Protein AF-0000000068498571 (afdb_homodimer)

pLDDT: mean 85.03, std 16.62, range [38.91, 98.56]

Secondary structure (DSSP, 8-state):
------------HHHHHHHHHHHHHHHHHHHT-EEEEEEEEEEEEEEHHHHHH--TT-EEEEEEETTSPEEEEETTEEEEEEEEEEETTEEEEEEEEE------/------------HHHHHHHHHHHHHHHHHHHT-EEEEEEEEEEEEEEHHHHHH--TT-EEEEEEETTSPEEEEETTEEEEEEEEEEETTEEEEEEEEE------

Sequence (208 aa):
MNSKKEDIYELNFGQLIEEKTGIIEENQNVFNAKVNVAVSIGNITETIKNILDLKEGSIIKLNKNVDEKLDIYANDRLFAYGESIITNETLSVRLSKIEDSDVNMNSKKEDIYELNFGQLIEEKTGIIEENQNVFNAKVNVAVSIGNITETIKNILDLKEGSIIKLNKNVDEKLDIYANDRLFAYGESIITNETLSVRLSKIEDSDVN

Solvent-accessible surface area (backbone atoms only — not comparable to full-atom values): 11738 Å² total; per-residue (Å²): 135,84,79,75,77,73,77,72,78,67,70,53,65,62,58,58,49,52,51,52,52,48,49,51,52,52,48,52,48,55,40,56,32,78,38,48,37,37,39,25,66,48,72,42,79,40,34,41,49,59,60,70,68,56,49,70,66,34,72,47,78,61,83,35,48,69,86,53,61,28,44,29,24,49,73,86,34,79,38,31,32,21,40,82,43,76,56,97,59,28,32,29,32,34,28,68,41,68,53,74,71,74,79,115,133,86,80,75,75,74,79,71,79,67,70,53,66,62,59,57,50,49,52,52,51,49,49,50,51,51,47,52,48,54,42,57,31,78,38,47,36,38,38,26,66,46,72,44,79,41,34,41,49,59,59,72,67,58,49,70,67,34,73,48,79,64,82,36,47,69,84,51,62,27,45,28,24,48,73,86,34,79,37,32,30,22,41,82,43,79,56,96,57,28,34,29,33,34,29,68,44,68,52,72,72,75,78,115

Structure (mmCIF, N/CA/C/O backbone):
data_AF-0000000068498571-model_v1
#
loop_
_entity.id
_entity.type
_entity.pdbx_description
1 polymer 'Flagellar motor switch protein FliN'
#
loop_
_atom_site.group_PDB
_atom_site.id
_atom_site.type_symbol
_atom_site.label_atom_id
_atom_site.label_alt_id
_atom_site.label_comp_id
_atom_site.label_asym_id
_atom_site.label_entity_id
_atom_site.label_seq_id
_atom_site.pdbx_PDB_ins_code
_atom_site.Cartn_x
_atom_site.Cartn_y
_atom_site.Cartn_z
_atom_site.occupancy
_atom_site.B_iso_or_equiv
_atom_site.auth_seq_id
_atom_site.auth_comp_id
_atom_site.auth_asym_id
_atom_site.auth_atom_id
_atom_site.pdbx_PDB_model_num
ATOM 1 N N . MET A 1 1 ? -37.875 66.312 27.047 1 38.91 1 MET A N 1
ATOM 2 C CA . MET A 1 1 ? -36.594 65.625 26.984 1 38.91 1 MET A CA 1
ATOM 3 C C . MET A 1 1 ? -36.812 64.125 26.688 1 38.91 1 MET A C 1
ATOM 5 O O . MET A 1 1 ? -37.25 63.406 27.562 1 38.91 1 MET A O 1
ATOM 9 N N . ASN A 1 2 ? -37.188 63.688 25.469 1 54.12 2 ASN A N 1
ATOM 10 C CA . ASN A 1 2 ? -37.469 62.375 24.922 1 54.12 2 ASN A CA 1
ATOM 11 C C . ASN A 1 2 ? -36.281 61.438 25.031 1 54.12 2 ASN A C 1
ATOM 13 O O . ASN A 1 2 ? -35.25 61.656 24.406 1 54.12 2 ASN A O 1
ATOM 17 N N . SER A 1 3 ? -36.031 60.75 26.141 1 55.53 3 SER A N 1
ATOM 18 C CA . SER A 1 3 ? -35.031 59.719 26.375 1 55.53 3 SER A CA 1
ATOM 19 C C . SER A 1 3 ? -35.125 58.625 25.328 1 55.53 3 SER A C 1
ATOM 21 O O . SER A 1 3 ? -36.031 57.812 25.359 1 55.53 3 SER A O 1
ATOM 23 N N . LYS A 1 4 ? -34.594 58.781 24.141 1 57.53 4 LYS A N 1
ATOM 24 C CA . LYS A 1 4 ? -34.344 57.688 23.219 1 57.53 4 LYS A CA 1
ATOM 25 C C . LYS A 1 4 ? -33.531 56.594 23.859 1 57.53 4 LYS A C 1
ATOM 27 O O . LYS A 1 4 ? -32.375 56.812 24.25 1 57.53 4 LYS A O 1
ATOM 32 N N . LYS A 1 5 ? -34.156 55.656 24.484 1 58.47 5 LYS A N 1
ATOM 33 C CA . LYS A 1 5 ? -33.531 54.375 24.875 1 58.47 5 LYS A CA 1
ATOM 34 C C . LYS A 1 5 ? -32.844 53.75 23.688 1 58.47 5 LYS A C 1
ATOM 36 O O . LYS A 1 5 ? -33.469 53.406 22.688 1 58.47 5 LYS A O 1
ATOM 41 N N . GLU A 1 6 ? -31.625 54.125 23.359 1 56.5 6 GLU A N 1
ATOM 42 C CA . GLU A 1 6 ? -30.797 53.344 22.453 1 56.5 6 GLU A CA 1
ATOM 43 C C . GLU A 1 6 ? -30.734 51.875 22.891 1 56.5 6 GLU A C 1
ATOM 45 O O . GLU A 1 6 ? -30.281 51.562 24 1 56.5 6 GLU A O 1
ATOM 50 N N . ASP A 1 7 ? -31.719 51.031 22.516 1 54.56 7 ASP A N 1
ATOM 51 C CA . ASP A 1 7 ?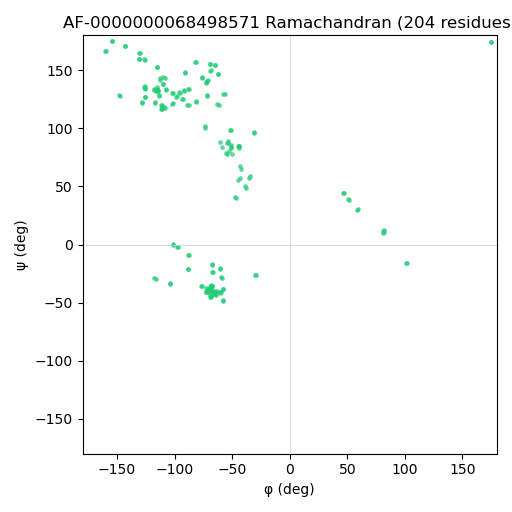 -31.609 49.594 22.609 1 54.56 7 ASP A CA 1
ATOM 52 C C . ASP A 1 7 ? -30.234 49.125 22.156 1 54.56 7 ASP A C 1
ATOM 54 O O . ASP A 1 7 ? -29.906 49.156 20.969 1 54.56 7 ASP A O 1
ATOM 58 N N . ILE A 1 8 ? -29.125 49.438 22.812 1 54.78 8 ILE A N 1
ATOM 59 C CA . ILE A 1 8 ? -27.844 48.781 22.562 1 54.78 8 ILE A CA 1
ATOM 60 C C . ILE A 1 8 ? -28.031 47.281 22.469 1 54.78 8 ILE A C 1
ATOM 62 O O . ILE A 1 8 ? -28.5 46.625 23.406 1 54.78 8 ILE A O 1
ATOM 66 N N . TYR A 1 9 ? -28.375 46.75 21.344 1 57.53 9 TYR A N 1
ATOM 67 C CA . TYR A 1 9 ? -28.234 45.344 21 1 57.53 9 TYR A CA 1
ATOM 68 C C . TYR A 1 9 ? -26.969 44.75 21.609 1 57.53 9 TYR A C 1
ATOM 70 O O . TYR A 1 9 ? -25.875 44.938 21.078 1 57.53 9 TYR A O 1
ATOM 78 N N . GLU A 1 10 ? -26.828 44.812 22.891 1 54.53 10 GLU A N 1
ATOM 79 C CA . GLU A 1 10 ? -25.766 44.062 23.578 1 54.53 10 GLU A CA 1
ATOM 80 C C . GLU A 1 10 ? -25.656 42.625 23.016 1 54.53 10 GLU A C 1
ATOM 82 O O . GLU A 1 10 ? -26.516 41.781 23.281 1 54.53 10 GLU A O 1
ATOM 87 N N . LEU A 1 11 ? -25.438 42.531 21.719 1 57.34 11 LEU A N 1
ATOM 88 C CA . LEU A 1 11 ? -24.891 41.219 21.406 1 57.34 11 LEU A CA 1
ATOM 89 C C . LEU A 1 11 ? -24.047 40.656 22.562 1 57.34 11 LEU A C 1
ATOM 91 O O . LEU A 1 11 ? -23.141 41.344 23.047 1 57.34 11 LEU A O 1
ATOM 95 N N . ASN A 1 12 ? -24.766 39.812 23.375 1 68.19 12 ASN A N 1
ATOM 96 C CA . ASN A 1 12 ? -24.141 39.312 24.578 1 68.19 12 ASN A CA 1
ATOM 97 C C . ASN A 1 12 ? -22.766 38.688 24.281 1 68.19 12 ASN A C 1
ATOM 99 O O . ASN A 1 12 ? -22.641 37.812 23.438 1 68.19 12 ASN A O 1
ATOM 103 N N . PHE A 1 13 ? -21.719 39.5 24.516 1 67.25 13 PHE A N 1
ATOM 104 C CA . PHE A 1 13 ? -20.312 39.094 24.453 1 67.25 13 PHE A CA 1
ATOM 105 C C . PHE A 1 13 ? -20.172 37.625 24.828 1 67.25 13 PHE A C 1
ATOM 107 O O . PHE A 1 13 ? -19.328 36.938 24.25 1 67.25 13 PHE A O 1
ATOM 114 N N . GLY A 1 14 ? -21.031 37.125 25.562 1 67.62 14 GLY A N 1
ATOM 115 C CA . GLY A 1 14 ? -21 35.719 25.984 1 67.62 14 GLY A CA 1
ATOM 116 C C . GLY A 1 14 ? -21.344 34.75 24.859 1 67.62 14 GLY A C 1
ATOM 117 O O . GLY A 1 14 ? -20.703 33.719 24.719 1 67.62 14 GLY A O 1
ATOM 118 N N . GLN A 1 15 ? -22.328 35.188 24.078 1 70.69 15 GLN A N 1
ATOM 119 C CA . GLN A 1 15 ? -22.75 34.344 22.969 1 70.69 15 GLN A CA 1
ATOM 120 C C . GLN A 1 15 ? -21.688 34.281 21.875 1 70.69 15 GLN A C 1
ATOM 122 O O . GLN A 1 15 ? -21.453 33.25 21.281 1 70.69 15 GLN A O 1
ATOM 127 N N . LEU A 1 16 ? -21.047 35.531 21.688 1 69.69 16 LEU A N 1
ATOM 128 C CA . LEU A 1 16 ? -19.984 35.625 20.672 1 69.69 16 LEU A CA 1
ATOM 129 C C . LEU A 1 16 ? -18.766 34.812 21.109 1 69.69 16 LEU A C 1
ATOM 131 O O . LEU A 1 16 ? -18.141 34.125 20.281 1 69.69 16 LEU A O 1
ATOM 135 N N . ILE A 1 17 ? -18.516 34.781 22.391 1 71.44 17 ILE A N 1
ATOM 136 C CA . ILE A 1 17 ? -17.391 34 22.922 1 71.44 17 ILE A CA 1
ATOM 137 C C . ILE A 1 17 ? -17.703 32.531 22.844 1 71.44 17 ILE A C 1
ATOM 139 O O . ILE A 1 17 ? -16.844 31.719 22.453 1 71.44 17 ILE A O 1
ATOM 143 N N . GLU A 1 18 ? -18.953 32.156 23.094 1 71.25 18 GLU A N 1
ATOM 144 C CA . GLU A 1 18 ? -19.344 30.766 23.047 1 71.25 18 GLU A CA 1
ATOM 145 C C . GLU A 1 18 ? -19.328 30.234 21.609 1 71.25 18 GLU A C 1
ATOM 147 O O . GLU A 1 18 ? -18.859 29.125 21.359 1 71.25 18 GLU A O 1
ATOM 152 N N . GLU A 1 19 ? -19.719 31.062 20.672 1 68.38 19 GLU A N 1
ATOM 153 C CA . GLU A 1 19 ? -19.703 30.656 19.266 1 68.38 19 GLU A CA 1
ATOM 154 C C . GLU A 1 19 ? -18.281 30.531 18.75 1 68.38 19 GLU A C 1
ATOM 156 O O . GLU A 1 19 ? -17.969 29.578 18.031 1 68.38 19 GLU A O 1
ATOM 161 N N . LYS A 1 20 ? -17.406 31.453 19.125 1 71.81 20 LYS A N 1
ATOM 162 C CA . LYS A 1 20 ? -16.016 31.406 18.688 1 71.81 20 LYS A CA 1
ATOM 163 C C . LYS A 1 20 ? -15.281 30.234 19.312 1 71.81 20 LYS A C 1
ATOM 165 O O . LYS A 1 20 ? -14.484 29.562 18.656 1 71.81 20 LYS A O 1
ATOM 170 N N . THR A 1 21 ? -15.586 29.953 20.625 1 68.25 21 THR A N 1
ATOM 171 C CA . THR A 1 21 ? -14.969 28.828 21.297 1 68.25 21 THR A CA 1
ATOM 172 C C . THR A 1 21 ? -15.445 27.5 20.703 1 68.25 21 THR A C 1
ATOM 174 O O . THR A 1 21 ? -14.68 26.547 20.609 1 68.25 21 THR A O 1
ATOM 177 N N . GLY A 1 22 ? -16.641 27.422 20.312 1 69.44 22 GLY A N 1
ATOM 178 C CA . GLY A 1 22 ? -17.203 26.25 19.656 1 69.44 22 GLY A CA 1
ATOM 179 C C . GLY A 1 22 ? -16.578 25.953 18.312 1 69.44 22 GLY A C 1
ATOM 180 O O . GLY A 1 22 ? -16.312 24.797 17.984 1 69.44 22 GLY A O 1
ATOM 181 N N . ILE A 1 23 ? -16.406 27.016 17.609 1 68.94 23 ILE A N 1
ATOM 182 C CA . ILE A 1 23 ? -15.805 26.891 16.297 1 68.94 23 ILE A CA 1
ATOM 183 C C . ILE A 1 23 ? -14.344 26.453 16.422 1 68.94 23 ILE A C 1
ATOM 185 O O . ILE A 1 23 ? -13.883 25.562 15.711 1 68.94 23 ILE A O 1
ATOM 189 N N . ILE A 1 24 ? -13.641 27.047 17.359 1 69.25 24 ILE A N 1
ATOM 190 C CA . ILE A 1 24 ? -12.242 26.703 17.578 1 69.25 24 ILE A CA 1
ATOM 191 C C . ILE A 1 24 ? -12.133 25.25 18.016 1 69.25 24 ILE A C 1
ATOM 193 O O . ILE A 1 24 ? -11.266 24.516 17.531 1 69.25 24 ILE A O 1
ATOM 197 N N . GLU A 1 25 ? -13.055 24.797 18.875 1 72.19 25 GLU A N 1
ATOM 198 C CA . GLU A 1 25 ? -13.062 23.422 19.344 1 72.19 25 GLU A CA 1
ATOM 199 C C . GLU A 1 25 ? -13.344 22.438 18.203 1 72.19 25 GLU A C 1
ATOM 201 O O . GLU A 1 25 ? -12.727 21.375 18.125 1 72.19 25 GLU A O 1
ATOM 206 N N . GLU A 1 26 ? -14.273 22.859 17.406 1 71.12 26 GLU A N 1
ATOM 207 C CA . GLU A 1 26 ? -14.609 22.016 16.25 1 71.12 26 GLU A CA 1
ATOM 208 C C . GLU A 1 26 ? -13.43 21.906 15.289 1 71.12 26 GLU A C 1
ATOM 210 O O . GLU A 1 26 ? -13.117 20.828 14.805 1 71.12 26 GLU A O 1
ATOM 215 N N . ASN A 1 27 ? -12.836 23.062 15.102 1 72.44 27 ASN A N 1
ATOM 216 C CA . ASN A 1 27 ? -11.688 23.094 14.195 1 72.44 27 ASN A CA 1
ATOM 217 C C . ASN A 1 27 ? -10.516 22.281 14.75 1 72.44 27 ASN A C 1
ATOM 219 O O . ASN A 1 27 ? -9.844 21.578 14.008 1 72.44 27 ASN A O 1
ATOM 223 N N . GLN A 1 28 ? -10.32 22.438 16.047 1 77.62 28 GLN A N 1
ATOM 224 C CA . GLN A 1 28 ? -9.25 21.688 16.688 1 77.62 28 GLN A CA 1
ATOM 225 C C . GLN A 1 28 ? -9.469 20.188 16.516 1 77.62 28 GLN A C 1
ATOM 227 O O . GLN A 1 28 ? -8.508 19.438 16.312 1 77.62 28 GLN A O 1
ATOM 232 N N . ASN A 1 29 ? -10.727 19.875 16.391 1 84.94 29 ASN A N 1
ATOM 233 C CA . ASN A 1 29 ? -11.047 18.453 16.25 1 84.94 29 ASN A CA 1
ATOM 234 C C . ASN A 1 29 ? -10.742 17.953 14.836 1 84.94 29 ASN A C 1
ATOM 236 O O . ASN A 1 29 ? -10.195 16.875 14.664 1 84.94 29 ASN A O 1
ATOM 240 N N . VAL A 1 30 ? -10.992 18.844 13.891 1 87.38 30 VAL A N 1
ATOM 241 C CA . VAL A 1 30 ? -10.781 18.438 12.508 1 87.38 30 VAL A CA 1
ATOM 242 C C . VAL A 1 30 ? -9.281 18.344 12.227 1 87.38 30 VAL A C 1
ATOM 244 O O . VAL A 1 30 ? -8.828 17.406 11.562 1 87.38 30 VAL A O 1
ATOM 247 N N . PHE A 1 31 ? -8.586 19.359 12.805 1 88.12 31 PHE A N 1
ATOM 248 C CA . PHE A 1 31 ? -7.148 19.391 12.586 1 88.12 31 PHE A CA 1
ATOM 249 C C . PHE A 1 31 ? -6.461 18.219 13.281 1 88.12 31 PHE A C 1
ATOM 251 O O . PHE A 1 31 ? -5.367 17.812 12.883 1 88.12 31 PHE A O 1
ATOM 258 N N . ASN A 1 32 ? -7.211 17.656 14.195 1 92.94 32 ASN A N 1
ATOM 259 C CA . ASN A 1 32 ? -6.613 16.578 14.969 1 92.94 32 ASN A CA 1
ATOM 260 C C . ASN A 1 32 ? -7.07 15.211 14.477 1 92.94 32 ASN A C 1
ATOM 262 O O . ASN A 1 32 ? -6.574 14.18 14.938 1 92.94 32 ASN A O 1
ATOM 266 N N . ALA A 1 33 ? -7.891 15.367 13.477 1 95.06 33 ALA A N 1
ATOM 267 C CA . ALA A 1 33 ? -8.367 14.094 12.938 1 95.06 33 ALA A CA 1
ATOM 268 C C . ALA A 1 33 ? -7.207 13.266 12.391 1 95.06 33 ALA A C 1
ATOM 270 O O . ALA A 1 33 ? -6.258 13.812 11.828 1 95.06 33 ALA A O 1
ATOM 271 N N . LYS A 1 34 ? -7.375 11.922 12.547 1 97.06 34 LYS A N 1
ATOM 272 C CA . LYS A 1 34 ? -6.32 11.008 12.125 1 97.06 34 LYS A CA 1
ATOM 273 C C . LYS A 1 34 ? -6.535 10.547 10.688 1 97.06 34 LYS A C 1
ATOM 275 O O . LYS A 1 34 ? -7.664 10.258 10.281 1 97.06 34 LYS A O 1
ATOM 280 N N . VAL A 1 35 ? -5.531 10.586 9.93 1 96.69 35 VAL A N 1
ATOM 281 C CA . VAL A 1 35 ? -5.523 10.141 8.547 1 96.69 35 VAL A CA 1
ATOM 282 C C . VAL A 1 35 ? -4.574 8.961 8.383 1 96.69 35 VAL A C 1
ATOM 284 O O . VAL A 1 35 ? -3.453 8.977 8.898 1 96.69 35 VAL A O 1
ATOM 287 N N . ASN A 1 36 ? -5 7.898 7.734 1 97.38 36 ASN A N 1
ATOM 288 C CA . ASN A 1 36 ? -4.117 6.785 7.391 1 97.38 36 ASN A CA 1
ATOM 289 C C . ASN A 1 36 ? -3.301 7.082 6.137 1 97.38 36 ASN A C 1
ATOM 291 O O . ASN A 1 36 ? -3.857 7.453 5.102 1 97.38 36 ASN A O 1
ATOM 295 N N . VAL A 1 37 ? -2.025 7.004 6.312 1 97.5 37 VAL A N 1
ATOM 296 C CA . VAL A 1 37 ? -1.124 7.191 5.18 1 97.5 37 VAL A CA 1
ATOM 297 C C . VAL A 1 37 ? -0.44 5.867 4.84 1 97.5 37 VAL A C 1
ATOM 299 O O . VAL A 1 37 ? 0.27 5.297 5.672 1 97.5 37 VAL A O 1
ATOM 302 N N . ALA A 1 38 ? -0.689 5.355 3.658 1 97.06 38 ALA A N 1
ATOM 303 C CA . ALA A 1 38 ? -0.072 4.125 3.176 1 97.06 38 ALA A CA 1
ATOM 304 C C . ALA A 1 38 ? 0.968 4.414 2.098 1 97.06 38 ALA A C 1
ATOM 306 O O . ALA A 1 38 ? 0.718 5.203 1.183 1 97.06 38 ALA A O 1
ATOM 307 N N . VAL A 1 39 ? 2.154 3.779 2.232 1 98 39 VAL A N 1
ATOM 308 C CA . VAL A 1 39 ? 3.199 3.887 1.221 1 98 39 VAL A CA 1
ATOM 309 C C . VAL A 1 39 ? 3.334 2.562 0.473 1 98 39 VAL A C 1
ATOM 311 O O . VAL A 1 39 ? 3.695 1.543 1.065 1 98 39 VAL A O 1
ATOM 314 N N . SER A 1 40 ? 3.062 2.648 -0.867 1 97.56 40 SER A N 1
ATOM 315 C CA . SER A 1 40 ? 3.004 1.44 -1.685 1 97.56 40 SER A CA 1
ATOM 316 C C . SER A 1 40 ? 4.109 1.431 -2.736 1 97.56 40 SER A C 1
ATOM 318 O O . SER A 1 40 ? 4.398 2.461 -3.348 1 97.56 40 SER A O 1
ATOM 320 N N . ILE A 1 41 ? 4.738 0.318 -2.861 1 97.06 41 ILE A N 1
ATOM 321 C CA . ILE A 1 41 ? 5.711 0.146 -3.934 1 97.06 41 ILE A CA 1
ATOM 322 C C . ILE A 1 41 ? 4.992 0.1 -5.281 1 97.06 41 ILE A C 1
ATOM 324 O O . ILE A 1 41 ? 5.379 0.796 -6.223 1 97.06 41 ILE A O 1
ATOM 328 N N . GLY A 1 42 ? 3.906 -0.701 -5.242 1 94.94 42 GLY A N 1
ATOM 329 C CA . GLY A 1 42 ? 3.145 -0.805 -6.477 1 94.94 42 GLY A CA 1
ATOM 330 C C . GLY A 1 42 ? 2.016 -1.814 -6.398 1 94.94 42 GLY A C 1
ATOM 331 O O . GLY A 1 42 ? 1.837 -2.477 -5.371 1 94.94 42 GLY A O 1
ATOM 332 N N . ASN A 1 43 ? 1.289 -1.779 -7.496 1 93.88 43 ASN A N 1
ATOM 333 C CA . ASN A 1 43 ? 0.166 -2.689 -7.688 1 93.88 43 ASN A CA 1
ATOM 334 C C . ASN A 1 43 ? 0.286 -3.459 -9 1 93.88 43 ASN A C 1
ATOM 336 O O . ASN A 1 43 ? 0.733 -2.908 -10.008 1 93.88 43 ASN A O 1
ATOM 340 N N . ILE A 1 44 ? -0.004 -4.758 -8.859 1 96.5 44 ILE A N 1
ATOM 341 C CA . ILE A 1 44 ? -0.042 -5.57 -10.07 1 96.5 44 ILE A CA 1
ATOM 342 C C . ILE A 1 44 ? -1.327 -6.395 -10.102 1 96.5 44 ILE A C 1
ATOM 344 O O . ILE A 1 44 ? -1.99 -6.559 -9.07 1 96.5 44 ILE A O 1
ATOM 348 N N . THR A 1 45 ? -1.64 -6.812 -11.328 1 96.94 45 THR A N 1
ATOM 349 C CA . THR A 1 45 ? -2.779 -7.707 -11.508 1 96.94 45 THR A CA 1
ATOM 350 C C . THR A 1 45 ? -2.312 -9.148 -11.703 1 96.94 45 THR A C 1
ATOM 352 O O . THR A 1 45 ? -1.355 -9.398 -12.438 1 96.94 45 THR A O 1
ATOM 355 N N . GLU A 1 46 ? -2.941 -10.008 -10.93 1 96.12 46 GLU A N 1
ATOM 356 C CA . GLU A 1 46 ? -2.68 -11.445 -11.031 1 96.12 46 GLU A CA 1
ATOM 357 C C . GLU A 1 46 ? -3.973 -12.227 -11.242 1 96.12 46 GLU A C 1
ATOM 359 O O . GLU A 1 46 ? -5.059 -11.734 -10.93 1 96.12 46 GLU A O 1
ATOM 364 N N . THR A 1 47 ? -3.848 -13.391 -11.727 1 96.12 47 THR A N 1
ATOM 365 C CA . THR A 1 47 ? -5.016 -14.258 -11.82 1 96.12 47 THR A CA 1
ATOM 366 C C . THR A 1 47 ? -5.277 -14.953 -10.492 1 96.12 47 THR A C 1
ATOM 368 O O . THR A 1 47 ? -4.367 -15.102 -9.672 1 96.12 47 THR A O 1
ATOM 371 N N . ILE A 1 48 ? -6.477 -15.344 -10.328 1 94.56 48 ILE A N 1
ATOM 372 C CA . ILE A 1 48 ? -6.82 -16.109 -9.141 1 94.56 48 ILE A CA 1
ATOM 373 C C . ILE A 1 48 ? -5.973 -17.375 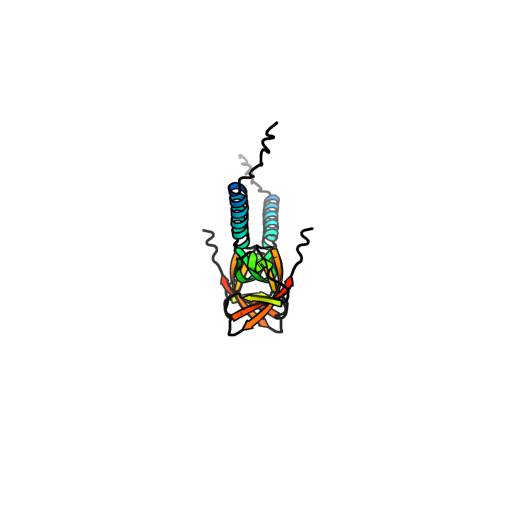-9.078 1 94.56 48 ILE A C 1
ATOM 375 O O . ILE A 1 48 ? -5.535 -17.781 -8 1 94.56 48 ILE A O 1
ATOM 379 N N . LYS A 1 49 ? -5.766 -17.938 -10.211 1 94.94 49 LYS A N 1
ATOM 380 C CA . LYS A 1 49 ? -4.949 -19.141 -10.289 1 94.94 49 LYS A CA 1
ATOM 381 C C . LYS A 1 49 ? -3.551 -18.891 -9.727 1 94.94 49 LYS A C 1
ATOM 383 O O . LYS A 1 49 ? -3.053 -19.672 -8.922 1 94.94 49 LYS A O 1
ATOM 388 N N . ASN A 1 50 ? -2.924 -17.844 -10.133 1 95.75 50 ASN A N 1
ATOM 389 C CA . ASN A 1 50 ? -1.591 -17.484 -9.656 1 95.75 50 ASN A CA 1
ATOM 390 C C . ASN A 1 50 ? -1.573 -17.281 -8.148 1 95.75 50 ASN A C 1
ATOM 392 O O . ASN A 1 50 ? -0.658 -17.75 -7.465 1 95.75 50 ASN A O 1
ATOM 396 N N . ILE A 1 51 ? -2.637 -16.625 -7.668 1 95.94 51 ILE A N 1
ATOM 397 C CA . ILE A 1 51 ? -2.719 -16.328 -6.246 1 95.94 51 ILE A CA 1
ATOM 398 C C . ILE A 1 51 ? -2.816 -17.625 -5.441 1 95.94 51 ILE A C 1
ATOM 400 O O . ILE A 1 51 ? -2.174 -17.766 -4.398 1 95.94 51 ILE A O 1
ATOM 404 N N . LEU A 1 52 ? -3.574 -18.562 -5.934 1 93.19 52 LEU A N 1
ATOM 405 C CA . LEU A 1 52 ? -3.789 -19.828 -5.246 1 93.19 52 LEU A CA 1
ATOM 406 C C . LEU A 1 52 ? -2.502 -20.641 -5.199 1 93.19 52 LEU A C 1
ATOM 408 O O . LEU A 1 52 ? -2.318 -21.469 -4.305 1 93.19 52 LEU A O 1
ATOM 412 N N . ASP A 1 53 ? -1.613 -20.375 -6.125 1 95.31 53 ASP A N 1
ATOM 413 C CA . ASP A 1 53 ? -0.378 -21.141 -6.238 1 95.31 53 ASP A CA 1
ATOM 414 C C . ASP A 1 53 ? 0.717 -20.562 -5.352 1 95.31 53 ASP A C 1
ATOM 416 O O . ASP A 1 53 ? 1.747 -21.203 -5.121 1 95.31 53 ASP A O 1
ATOM 420 N N . LEU A 1 54 ? 0.48 -19.422 -4.797 1 96.56 54 LEU A N 1
ATOM 421 C CA . LEU A 1 54 ? 1.505 -18.766 -3.982 1 96.56 54 LEU A CA 1
ATOM 422 C C . LEU A 1 54 ? 1.695 -19.5 -2.66 1 96.56 54 LEU A C 1
ATOM 424 O O . LEU A 1 54 ? 0.724 -19.969 -2.055 1 96.56 54 LEU A O 1
ATOM 428 N N . LYS A 1 55 ? 2.92 -19.594 -2.244 1 96.56 55 LYS A N 1
ATOM 429 C CA . LYS A 1 55 ? 3.348 -20.156 -0.965 1 96.56 55 LYS A CA 1
ATOM 430 C C . LYS A 1 55 ? 4.523 -19.375 -0.389 1 96.56 55 LYS A C 1
ATOM 432 O O . LYS A 1 55 ? 5.066 -18.484 -1.047 1 96.56 55 LYS A O 1
ATOM 437 N N . GLU A 1 56 ? 4.809 -19.719 0.799 1 97.94 56 GLU A N 1
ATOM 438 C CA . GLU A 1 56 ? 6.02 -19.109 1.351 1 97.94 56 GLU A CA 1
ATOM 439 C C . GLU A 1 56 ? 7.234 -19.438 0.482 1 97.94 56 GLU A C 1
ATOM 441 O O . GLU A 1 56 ? 7.398 -20.562 0.019 1 97.94 56 GLU A O 1
ATOM 446 N N . GLY A 1 57 ? 7.949 -18.422 0.141 1 98.12 57 GLY A N 1
ATOM 447 C CA . GLY A 1 57 ? 9.086 -18.578 -0.751 1 98.12 57 GLY A CA 1
ATOM 448 C C . GLY A 1 57 ? 8.789 -18.156 -2.178 1 98.12 57 GLY A C 1
ATOM 449 O O . GLY A 1 57 ? 9.703 -17.922 -2.969 1 98.12 57 GLY A O 1
ATOM 450 N N . SER A 1 58 ? 7.5 -18.031 -2.461 1 98 58 SER A N 1
ATOM 451 C CA . SER A 1 58 ? 7.121 -17.594 -3.803 1 98 58 SER A CA 1
ATOM 452 C C . SER A 1 58 ? 7.59 -16.172 -4.078 1 98 58 SER A C 1
ATOM 454 O O . SER A 1 58 ? 7.77 -15.383 -3.15 1 98 58 SER A O 1
ATOM 456 N N . ILE A 1 59 ? 7.754 -15.93 -5.363 1 97.75 59 ILE A N 1
ATOM 457 C CA . ILE A 1 59 ? 8.195 -14.602 -5.773 1 97.75 59 ILE A CA 1
ATOM 458 C C . ILE A 1 59 ? 7.086 -13.906 -6.559 1 97.75 59 ILE A C 1
ATOM 460 O O . ILE A 1 59 ? 6.48 -14.508 -7.449 1 97.75 59 ILE A O 1
ATOM 464 N N . ILE A 1 60 ? 6.754 -12.758 -6.184 1 97.31 60 ILE A N 1
ATOM 465 C CA . ILE A 1 60 ? 5.867 -11.875 -6.934 1 97.31 60 ILE A CA 1
ATOM 466 C C . ILE A 1 60 ? 6.691 -10.82 -7.668 1 97.31 60 ILE A C 1
ATOM 468 O O . ILE A 1 60 ? 7.426 -10.055 -7.047 1 97.31 60 ILE A O 1
ATOM 472 N N . LYS A 1 61 ? 6.578 -10.766 -8.953 1 96.06 61 LYS A N 1
ATOM 473 C CA . LYS A 1 61 ? 7.285 -9.773 -9.758 1 96.06 61 LYS A CA 1
ATOM 474 C C . LYS A 1 61 ? 6.465 -8.492 -9.906 1 96.06 61 LYS A C 1
ATOM 476 O O . LYS A 1 61 ? 5.352 -8.523 -10.43 1 96.06 61 LYS A O 1
ATOM 481 N N . LEU A 1 62 ? 6.988 -7.395 -9.461 1 96.19 62 LEU A N 1
ATOM 482 C CA . LEU A 1 62 ? 6.262 -6.129 -9.555 1 96.19 62 LEU A CA 1
ATOM 483 C C . LEU A 1 62 ? 6.543 -5.441 -10.883 1 96.19 62 LEU A C 1
ATOM 485 O O . LEU A 1 62 ? 5.777 -4.578 -11.312 1 96.19 62 LEU A O 1
ATOM 489 N N . ASN A 1 63 ? 7.613 -5.809 -11.477 1 88.44 63 ASN A N 1
ATOM 490 C CA . ASN A 1 63 ? 8.047 -5.215 -12.734 1 88.44 63 ASN A CA 1
ATOM 491 C C . ASN A 1 63 ? 8.266 -3.709 -12.602 1 88.44 63 ASN A C 1
ATOM 493 O O . ASN A 1 63 ? 7.949 -2.947 -13.516 1 88.44 63 ASN A O 1
ATOM 497 N N . LYS A 1 64 ? 8.625 -3.359 -11.492 1 93.94 64 LYS A N 1
ATOM 498 C CA . LYS A 1 64 ? 8.984 -1.975 -11.195 1 93.94 64 LYS A CA 1
ATOM 499 C C . LYS A 1 64 ? 10.484 -1.834 -10.953 1 93.94 64 LYS A C 1
ATOM 501 O O . LYS A 1 64 ? 11.109 -2.719 -10.367 1 93.94 64 LYS A O 1
ATOM 506 N N . ASN A 1 65 ? 10.992 -0.67 -11.43 1 95.75 65 ASN A N 1
ATOM 507 C CA . ASN A 1 65 ? 12.383 -0.368 -11.117 1 95.75 65 ASN A CA 1
ATOM 508 C C . ASN A 1 65 ? 12.547 0.11 -9.68 1 95.75 65 ASN A C 1
ATOM 510 O O . ASN A 1 65 ? 11.672 0.803 -9.148 1 95.75 65 ASN A O 1
ATOM 514 N N . VAL A 1 66 ? 13.609 -0.256 -9.055 1 92.69 66 VAL A N 1
ATOM 515 C CA . VAL A 1 66 ? 13.867 0.048 -7.652 1 92.69 66 VAL A CA 1
ATOM 516 C C . VAL A 1 66 ? 13.906 1.562 -7.449 1 92.69 66 VAL A C 1
ATOM 518 O O . VAL A 1 66 ? 13.648 2.055 -6.348 1 92.69 66 VAL A O 1
ATOM 521 N N . ASP A 1 67 ? 14.148 2.338 -8.547 1 94.19 67 ASP A N 1
ATOM 522 C CA . ASP A 1 67 ? 14.289 3.787 -8.438 1 94.19 67 ASP A CA 1
ATOM 523 C C . ASP A 1 67 ? 12.969 4.488 -8.766 1 94.19 67 ASP A C 1
ATOM 525 O O . ASP A 1 67 ? 12.875 5.715 -8.68 1 94.19 67 ASP A O 1
ATOM 529 N N . GLU A 1 68 ? 12.023 3.652 -9.117 1 96.69 68 GLU A N 1
ATOM 530 C CA . GLU A 1 68 ? 10.727 4.242 -9.461 1 96.69 68 GLU A CA 1
ATOM 531 C C . GLU A 1 68 ? 10.047 4.824 -8.227 1 96.69 68 GLU A C 1
ATOM 533 O O . GLU A 1 68 ? 10.281 4.371 -7.105 1 96.69 68 GLU A O 1
ATOM 538 N N . LYS A 1 69 ? 9.188 5.781 -8.438 1 97.62 69 LYS A N 1
ATOM 539 C CA . LYS A 1 69 ? 8.484 6.484 -7.367 1 97.62 69 LYS A CA 1
ATOM 540 C C . LYS A 1 69 ? 7.48 5.566 -6.672 1 97.62 69 LYS A C 1
ATOM 542 O O . LYS A 1 69 ? 6.898 4.684 -7.305 1 97.62 69 LYS A O 1
ATOM 547 N N . LEU A 1 70 ? 7.277 5.82 -5.465 1 98.06 70 LEU A N 1
ATOM 548 C CA . LEU A 1 70 ? 6.289 5.129 -4.641 1 98.06 70 LEU A CA 1
ATOM 549 C C . LEU A 1 70 ? 4.945 5.852 -4.684 1 98.06 70 LEU A C 1
ATOM 551 O O . LEU A 1 70 ? 4.898 7.07 -4.855 1 98.06 70 LEU A O 1
ATOM 555 N N . ASP A 1 71 ? 3.885 5.074 -4.586 1 97.81 71 ASP A N 1
ATOM 556 C CA . ASP A 1 71 ? 2.559 5.664 -4.438 1 97.81 71 ASP A CA 1
ATOM 557 C C . ASP A 1 71 ? 2.23 5.918 -2.971 1 97.81 71 ASP A C 1
ATOM 559 O O . ASP A 1 71 ? 2.457 5.055 -2.119 1 97.81 71 ASP A O 1
ATOM 563 N N . ILE A 1 72 ? 1.734 7.051 -2.699 1 98 72 ILE A N 1
ATOM 564 C CA . ILE A 1 72 ? 1.336 7.41 -1.342 1 98 72 ILE A CA 1
ATOM 565 C C . ILE A 1 72 ? -0.167 7.672 -1.297 1 98 72 ILE A C 1
ATOM 567 O O . ILE A 1 72 ? -0.679 8.516 -2.035 1 98 72 ILE A O 1
ATOM 571 N N . TYR A 1 73 ? -0.816 6.945 -0.476 1 96.5 73 TYR A N 1
ATOM 572 C CA . TYR A 1 73 ? -2.264 7.059 -0.336 1 96.5 73 TYR A CA 1
ATOM 573 C C . TYR A 1 73 ? -2.635 7.676 1.007 1 96.5 73 TYR A C 1
ATOM 575 O O . TYR A 1 73 ? -2.016 7.375 2.029 1 96.5 73 TYR A O 1
ATOM 583 N N . ALA A 1 74 ? -3.559 8.539 0.999 1 96.25 74 ALA A N 1
ATOM 584 C CA . ALA A 1 74 ? -4.242 9.023 2.195 1 96.25 74 ALA A CA 1
ATOM 585 C C . ALA A 1 74 ? -5.691 8.539 2.232 1 96.25 74 ALA A C 1
ATOM 587 O O . ALA A 1 74 ? -6.488 8.883 1.354 1 96.25 74 ALA A O 1
ATOM 588 N N 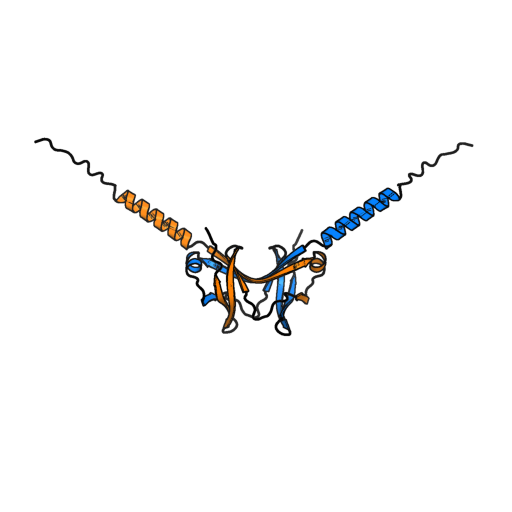. ASN A 1 75 ? -5.973 7.824 3.178 1 94.81 75 ASN A N 1
ATOM 589 C CA . ASN A 1 75 ? -7.293 7.207 3.281 1 94.81 75 ASN A CA 1
ATOM 590 C C . ASN A 1 75 ? -7.719 6.574 1.962 1 94.81 75 ASN A C 1
ATOM 592 O O . ASN A 1 75 ? -8.812 6.844 1.463 1 94.81 75 ASN A O 1
ATOM 596 N N . ASP A 1 76 ? -6.852 5.875 1.315 1 92.5 76 ASP A N 1
ATOM 597 C CA . ASP A 1 76 ? -7.105 5 0.174 1 92.5 76 ASP A CA 1
ATOM 598 C C . ASP A 1 76 ? -7.18 5.801 -1.124 1 92.5 76 ASP A C 1
ATOM 600 O O . ASP A 1 76 ? -7.488 5.25 -2.184 1 92.5 76 ASP A O 1
ATOM 604 N N . ARG A 1 77 ? -6.801 7.027 -0.995 1 93.56 77 ARG A N 1
ATOM 605 C CA . ARG A 1 77 ? -6.738 7.879 -2.18 1 93.56 77 ARG A CA 1
ATOM 606 C C . ARG A 1 77 ? -5.301 8.289 -2.482 1 93.56 77 ARG A C 1
ATOM 608 O O . ARG A 1 77 ? -4.566 8.703 -1.585 1 93.56 77 ARG A O 1
ATOM 615 N N . LEU A 1 78 ? -5.004 8.109 -3.748 1 96.19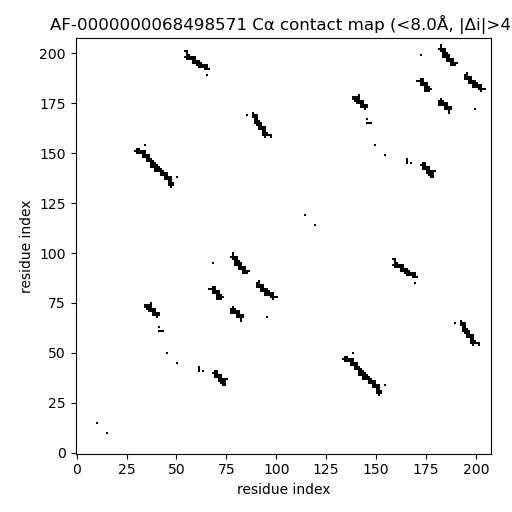 78 LEU A N 1
ATOM 616 C CA . LEU A 1 78 ? -3.67 8.531 -4.164 1 96.19 78 LEU A CA 1
ATOM 617 C C . LEU A 1 78 ? -3.484 10.031 -3.955 1 96.19 78 LEU A C 1
ATOM 619 O O . LEU A 1 78 ? -4.215 10.836 -4.535 1 96.19 78 LEU A O 1
ATOM 623 N N . PHE A 1 79 ? -2.521 10.281 -3.156 1 93.75 79 PHE A N 1
ATOM 624 C CA . PHE A 1 79 ? -2.363 11.68 -2.787 1 93.75 79 PHE A CA 1
ATOM 625 C C . PHE A 1 79 ? -1.029 12.227 -3.287 1 93.75 79 PHE A C 1
ATOM 627 O O . PHE A 1 79 ? -0.896 13.422 -3.533 1 93.75 79 PHE A O 1
ATOM 634 N N . ALA A 1 80 ? -0.023 11.32 -3.377 1 97.88 80 ALA A N 1
ATOM 635 C CA . ALA A 1 80 ? 1.305 11.797 -3.756 1 97.88 80 ALA A CA 1
ATOM 636 C C . ALA A 1 80 ? 2.17 10.648 -4.273 1 97.88 80 ALA A C 1
ATOM 638 O O . ALA A 1 80 ? 1.781 9.477 -4.188 1 97.88 80 ALA A O 1
ATOM 639 N N . TYR A 1 81 ? 3.238 11.055 -4.867 1 98.19 81 TYR A N 1
ATOM 640 C CA . TYR A 1 81 ? 4.355 10.164 -5.188 1 98.19 81 TYR A CA 1
ATOM 641 C C . TYR A 1 81 ? 5.602 10.562 -4.406 1 98.19 81 TYR A C 1
ATOM 643 O O . TYR A 1 81 ? 5.738 11.711 -3.982 1 98.19 81 TYR A O 1
ATOM 651 N N . GLY A 1 82 ? 6.453 9.57 -4.16 1 98.38 82 GLY A N 1
ATOM 652 C CA . GLY A 1 82 ? 7.66 9.891 -3.412 1 98.38 82 GLY A CA 1
ATOM 653 C C . GLY A 1 82 ? 8.805 8.938 -3.703 1 98.38 82 GLY A C 1
ATOM 654 O O . GLY A 1 82 ? 8.648 7.977 -4.457 1 98.38 82 GLY A O 1
ATOM 655 N N . GLU A 1 83 ? 9.953 9.266 -3.107 1 97.69 83 GLU A N 1
ATOM 656 C CA . GLU A 1 83 ? 11.18 8.477 -3.182 1 97.69 83 GLU A CA 1
ATOM 657 C C . GLU A 1 83 ? 11.594 7.98 -1.801 1 97.69 83 GLU A C 1
ATOM 659 O O . GLU A 1 83 ? 11.531 8.727 -0.821 1 97.69 83 GLU A O 1
ATOM 664 N N . SER A 1 84 ? 11.914 6.715 -1.792 1 95.75 84 SER A N 1
ATOM 665 C CA . SER A 1 84 ? 12.359 6.176 -0.51 1 95.75 84 SER A CA 1
ATOM 666 C C . SER A 1 84 ? 13.758 6.68 -0.157 1 95.75 84 SER A C 1
ATOM 668 O O . SER A 1 84 ? 14.617 6.785 -1.029 1 95.75 84 SER A O 1
ATOM 670 N N . ILE A 1 85 ? 13.93 7.004 1.106 1 95.5 85 ILE A N 1
ATOM 671 C CA . ILE A 1 85 ? 15.227 7.363 1.68 1 95.5 85 ILE A CA 1
ATOM 672 C C . ILE A 1 85 ? 15.516 6.48 2.891 1 95.5 85 ILE A C 1
ATOM 674 O O . ILE A 1 85 ? 14.625 6.203 3.695 1 95.5 85 ILE A O 1
ATOM 678 N N . ILE A 1 86 ? 16.719 6.004 2.91 1 94.38 86 ILE A N 1
ATOM 679 C CA . ILE A 1 86 ? 17.125 5.172 4.039 1 94.38 86 ILE A CA 1
ATOM 680 C C . ILE A 1 86 ? 18.156 5.918 4.879 1 94.38 86 ILE A C 1
ATOM 682 O O . ILE A 1 86 ? 19.219 6.309 4.371 1 94.38 86 ILE A O 1
ATOM 686 N N . THR A 1 87 ? 17.828 6.137 6.098 1 93.94 87 THR A N 1
ATOM 687 C CA . THR A 1 87 ? 18.766 6.738 7.055 1 93.94 87 THR A CA 1
ATOM 688 C C . THR A 1 87 ? 18.859 5.883 8.312 1 93.94 87 THR A C 1
ATOM 690 O O . THR A 1 87 ? 17.859 5.668 9.008 1 93.94 87 THR A O 1
ATOM 693 N N . ASN A 1 88 ? 20.094 5.398 8.711 1 94.38 88 ASN A N 1
ATOM 694 C CA . ASN A 1 88 ? 20.328 4.598 9.906 1 94.38 88 ASN A CA 1
ATOM 695 C C . ASN A 1 88 ? 19.375 3.408 9.984 1 94.38 88 ASN A C 1
ATOM 697 O O . ASN A 1 88 ? 18.719 3.195 11.008 1 94.38 88 ASN A O 1
ATOM 701 N N . GLU A 1 89 ? 19.062 2.764 8.961 1 94.38 89 GLU A N 1
ATOM 702 C CA . GLU A 1 89 ? 18.297 1.529 8.82 1 94.38 89 GLU A CA 1
ATOM 703 C C . GLU A 1 89 ? 16.797 1.8 8.891 1 94.38 89 GLU A C 1
ATOM 705 O O . GLU A 1 89 ? 15.992 0.867 8.977 1 94.38 89 GLU A O 1
ATOM 710 N N . THR A 1 90 ? 16.5 3.076 8.812 1 95.12 90 THR A N 1
ATOM 711 C CA . THR A 1 90 ? 15.086 3.439 8.867 1 95.12 90 THR A CA 1
ATOM 712 C C . THR A 1 90 ? 14.625 4.008 7.531 1 95.12 90 THR A C 1
ATOM 714 O O . THR A 1 90 ? 15.375 4.723 6.859 1 95.12 90 THR A O 1
ATOM 717 N N . LEU A 1 91 ? 13.359 3.674 7.164 1 95.12 91 LEU A N 1
ATOM 718 C CA . LEU A 1 91 ? 12.797 4.113 5.887 1 95.12 91 LEU A CA 1
ATOM 719 C C . LEU A 1 91 ? 11.969 5.379 6.062 1 95.12 91 LEU A C 1
ATOM 721 O O . LEU A 1 91 ? 11.156 5.473 6.988 1 95.12 91 LEU A O 1
ATOM 725 N N . SER A 1 92 ? 12.242 6.352 5.199 1 97.06 92 SER A N 1
ATOM 726 C CA . SER A 1 92 ? 11.406 7.531 5 1 97.06 92 SER A CA 1
ATOM 727 C C . SER A 1 92 ? 11.125 7.766 3.521 1 97.06 92 SER A C 1
ATOM 729 O O . SER A 1 92 ? 11.75 7.148 2.658 1 97.06 92 SER A O 1
ATOM 731 N N . VAL A 1 93 ? 10.141 8.602 3.295 1 97.94 93 VAL A N 1
ATOM 732 C CA . VAL A 1 93 ? 9.781 8.906 1.915 1 97.94 93 VAL A CA 1
ATOM 733 C C . VAL A 1 93 ? 9.805 10.422 1.698 1 97.94 93 VAL A C 1
ATOM 735 O O . VAL A 1 93 ? 9.242 11.18 2.49 1 97.94 93 VAL A O 1
ATOM 738 N N . ARG A 1 94 ? 10.547 10.82 0.681 1 98.5 94 ARG A N 1
ATOM 739 C CA . ARG A 1 94 ? 10.5 12.219 0.249 1 98.5 94 ARG A CA 1
ATOM 740 C C . ARG A 1 94 ? 9.477 12.414 -0.862 1 98.5 94 ARG A C 1
ATOM 742 O O . ARG A 1 94 ? 9.516 11.711 -1.878 1 98.5 94 ARG A O 1
ATOM 749 N N . LEU A 1 95 ? 8.57 13.32 -0.65 1 98.56 95 LEU A N 1
ATOM 750 C CA . LEU A 1 95 ? 7.508 13.547 -1.627 1 98.56 95 LEU A CA 1
ATOM 751 C C . LEU A 1 95 ? 8.062 14.227 -2.875 1 98.56 95 LEU A C 1
ATOM 753 O O . LEU A 1 95 ? 8.789 15.219 -2.777 1 98.56 95 LEU A O 1
ATOM 757 N N . SER A 1 96 ? 7.754 13.625 -3.975 1 98.44 96 SER A N 1
ATOM 758 C CA . SER A 1 96 ? 8.242 14.172 -5.234 1 98.44 96 SER A CA 1
ATOM 759 C C . SER A 1 96 ? 7.133 14.906 -5.98 1 98.44 96 SER A C 1
ATOM 761 O O . SER A 1 96 ? 7.402 15.836 -6.746 1 98.44 96 SER A O 1
ATOM 763 N N . LYS A 1 97 ? 5.828 14.43 -5.883 1 97.62 97 LYS A N 1
ATOM 764 C CA . LYS A 1 97 ? 4.68 15.031 -6.551 1 97.62 97 LYS A CA 1
ATOM 765 C C . LYS A 1 97 ? 3.408 14.867 -5.723 1 97.62 97 LYS A C 1
ATOM 767 O O . LYS A 1 97 ? 3.115 13.766 -5.242 1 97.62 97 LYS A O 1
ATOM 772 N N . ILE A 1 98 ? 2.746 15.852 -5.484 1 96.81 98 ILE A N 1
ATOM 773 C CA . ILE A 1 98 ? 1.452 15.789 -4.812 1 96.81 98 ILE A CA 1
ATOM 774 C C . ILE A 1 98 ? 0.33 15.844 -5.848 1 96.81 98 ILE A C 1
ATOM 776 O O . ILE A 1 98 ? 0.356 16.672 -6.758 1 96.81 98 ILE A O 1
ATOM 780 N N . GLU A 1 99 ? -0.571 14.828 -5.723 1 92.19 99 GLU A N 1
ATOM 781 C CA . GLU A 1 99 ? -1.676 14.727 -6.672 1 92.19 99 GLU A CA 1
ATOM 782 C C . GLU A 1 99 ? -2.734 15.797 -6.402 1 92.19 99 GLU A C 1
ATOM 784 O O . GLU A 1 99 ? -3.102 16.031 -5.25 1 92.19 99 GLU A O 1
ATOM 789 N N . ASP A 1 100 ? -2.822 16.891 -7.125 1 73.5 100 ASP A N 1
ATOM 790 C CA . ASP A 1 100 ? -3.785 17.984 -7.012 1 73.5 100 ASP A CA 1
ATOM 791 C C . ASP A 1 100 ? -5.219 17.453 -7.102 1 73.5 100 ASP A C 1
ATOM 793 O O . ASP A 1 100 ? -5.559 16.719 -8.023 1 73.5 100 ASP A O 1
ATOM 797 N N . SER A 1 101 ? -5.75 16.906 -6.07 1 58.69 101 SER A N 1
ATOM 798 C CA . SER A 1 101 ? -7.176 16.641 -6.223 1 58.69 101 SER A CA 1
ATOM 799 C C . SER A 1 101 ? -7.906 17.812 -6.844 1 58.69 101 SER A C 1
ATOM 801 O O . SER A 1 101 ? -7.762 18.953 -6.387 1 58.69 101 SER A O 1
ATOM 803 N N . ASP A 1 102 ? -7.961 17.984 -8.156 1 49.59 102 ASP A N 1
ATOM 804 C CA . ASP A 1 102 ? -8.938 18.953 -8.664 1 49.59 102 ASP A CA 1
ATOM 805 C C . ASP A 1 102 ? -10.242 18.875 -7.867 1 49.59 102 ASP A C 1
ATOM 807 O O . ASP A 1 102 ? -11.008 17.922 -8 1 49.59 102 ASP A O 1
ATOM 811 N N . VAL A 1 103 ? -10.188 18.922 -6.598 1 45.12 103 VAL A N 1
ATOM 812 C CA . VAL A 1 103 ? -11.516 19.203 -6.062 1 45.12 103 VAL A CA 1
ATOM 813 C C . VAL A 1 103 ? -12.141 20.375 -6.816 1 45.12 103 VAL A C 1
ATOM 815 O O . VAL A 1 103 ? -11.781 21.531 -6.582 1 45.12 103 VAL A O 1
ATOM 818 N N . ASN A 1 104 ? -12.023 20.5 -8.117 1 39.88 104 ASN A N 1
ATOM 819 C CA . ASN A 1 104 ? -13.016 21.359 -8.75 1 39.88 104 ASN A CA 1
ATOM 820 C C . ASN A 1 104 ? -14.438 20.859 -8.5 1 39.88 104 ASN A C 1
ATOM 822 O O . ASN A 1 104 ? -14.68 19.656 -8.492 1 39.88 104 ASN A O 1
ATOM 826 N N . MET B 1 1 ? -44.875 -64 -22.672 1 39.69 1 MET B N 1
ATOM 827 C CA . MET B 1 1 ? -43.562 -63.438 -22.469 1 39.69 1 MET B CA 1
ATOM 828 C C . MET B 1 1 ? -43.625 -61.906 -22.375 1 39.69 1 MET B C 1
ATOM 830 O O . MET B 1 1 ? -43.906 -61.25 -23.359 1 39.69 1 MET B O 1
ATOM 834 N N . ASN B 1 2 ? -43.938 -61.25 -21.219 1 54.84 2 ASN B N 1
ATOM 835 C CA . ASN B 1 2 ? -44.125 -59.844 -20.844 1 54.84 2 ASN B CA 1
ATOM 836 C C . ASN B 1 2 ? -42.844 -59.031 -21.078 1 54.84 2 ASN B C 1
ATOM 838 O O . ASN B 1 2 ? -41.812 -59.281 -20.469 1 54.84 2 ASN B O 1
ATOM 842 N N . SER B 1 3 ? -42.594 -58.469 -22.219 1 56.81 3 SER B N 1
ATOM 843 C CA . SER B 1 3 ? -41.531 -57.531 -22.609 1 56.81 3 SER B CA 1
ATOM 844 C C . SER B 1 3 ? -41.438 -56.375 -21.641 1 56.81 3 SER B C 1
ATOM 846 O O . SER B 1 3 ? -42.25 -55.438 -21.688 1 56.81 3 SER B O 1
ATOM 848 N N . LYS B 1 4 ? -40.844 -56.531 -20.484 1 57.41 4 LYS B N 1
ATOM 849 C CA . LYS B 1 4 ? -40.438 -55.406 -19.656 1 57.41 4 LYS B CA 1
ATOM 850 C C . LYS B 1 4 ? -39.562 -54.438 -20.406 1 57.41 4 LYS B C 1
ATOM 852 O O . LYS B 1 4 ? -38.438 -54.812 -20.797 1 57.41 4 LYS B O 1
ATOM 857 N N . LYS B 1 5 ? -40.125 -53.5 -21.078 1 58.53 5 LYS B N 1
ATOM 858 C CA . LYS B 1 5 ? -39.406 -52.344 -21.578 1 58.53 5 LYS B CA 1
ATOM 859 C C . LYS B 1 5 ? -38.594 -51.688 -20.469 1 58.53 5 LYS B C 1
ATOM 861 O O . LYS B 1 5 ? -39.125 -51.188 -19.484 1 58.53 5 LYS B O 1
ATOM 866 N N . GLU B 1 6 ? -37.375 -52.125 -20.188 1 56.59 6 GLU B N 1
ATOM 867 C CA . GLU B 1 6 ? -36.469 -51.344 -19.359 1 56.59 6 GLU B CA 1
ATOM 868 C C . GLU B 1 6 ? -36.312 -49.938 -19.875 1 56.59 6 GLU B C 1
ATOM 870 O O . GLU B 1 6 ? -35.875 -49.719 -21.016 1 56.59 6 GLU B O 1
ATOM 875 N N . ASP B 1 7 ? -37.188 -48.969 -19.484 1 54.56 7 ASP B N 1
ATOM 876 C CA . ASP B 1 7 ? -37 -47.531 -19.672 1 54.56 7 ASP B CA 1
ATOM 877 C C . ASP B 1 7 ? -35.562 -47.156 -19.328 1 54.56 7 ASP B C 1
ATOM 879 O O . ASP B 1 7 ? -35.156 -47.188 -18.156 1 54.56 7 ASP B O 1
ATOM 883 N N . ILE B 1 8 ? -34.531 -47.562 -20.062 1 54.38 8 ILE B N 1
ATOM 884 C CA . ILE B 1 8 ? -33.188 -47 -19.953 1 54.38 8 ILE B CA 1
ATOM 885 C C . ILE B 1 8 ? -33.25 -45.469 -19.875 1 54.38 8 ILE B C 1
ATOM 887 O O . ILE B 1 8 ? -33.75 -44.812 -20.797 1 54.38 8 ILE B O 1
ATOM 891 N N . TYR B 1 9 ? -33.469 -44.906 -18.734 1 57.66 9 TYR B N 1
ATOM 892 C CA . TYR B 1 9 ? -33.188 -43.5 -18.438 1 57.66 9 TYR B CA 1
ATOM 893 C C . TYR B 1 9 ? -31.938 -43 -19.172 1 57.66 9 TYR B C 1
ATOM 895 O O . TYR B 1 9 ? -30.812 -43.281 -18.734 1 57.66 9 TYR B O 1
ATOM 903 N N . GLU B 1 10 ? -31.906 -43.062 -20.469 1 53.94 10 GLU B N 1
ATOM 904 C CA . GLU B 1 10 ? -30.875 -42.406 -21.25 1 53.94 10 GLU B CA 1
ATOM 905 C C . GLU B 1 10 ? -30.625 -40.969 -20.75 1 53.94 10 GLU B C 1
ATOM 907 O O . GLU B 1 10 ? -31.438 -40.062 -20.953 1 53.94 10 GLU B O 1
ATOM 912 N N . LEU B 1 11 ? -30.328 -40.844 -19.469 1 56.88 11 LEU B N 1
ATOM 913 C CA . LEU B 1 11 ? -29.656 -39.562 -19.219 1 56.88 11 LEU B CA 1
ATOM 914 C C . LEU B 1 11 ? -28.844 -39.125 -20.422 1 56.88 11 LEU B C 1
ATOM 916 O O . LEU B 1 11 ? -28.016 -39.875 -20.938 1 56.88 11 LEU B O 1
ATOM 920 N N . ASN B 1 12 ? -29.5 -38.25 -21.219 1 67.56 12 ASN B N 1
ATOM 921 C CA . ASN B 1 12 ? -28.922 -37.812 -22.5 1 67.56 12 ASN B CA 1
ATOM 922 C C . ASN B 1 12 ? -27.484 -37.312 -22.312 1 67.56 12 ASN B C 1
ATOM 924 O O . ASN B 1 12 ? -27.25 -36.406 -21.516 1 67.56 12 ASN B O 1
ATOM 928 N N . PHE B 1 13 ? -26.516 -38.188 -22.609 1 66.56 13 PHE B N 1
ATOM 929 C CA . PHE B 1 13 ? -25.094 -37.875 -22.672 1 66.56 13 PHE B CA 1
ATOM 930 C C . PHE B 1 13 ? -24.875 -36.438 -23.078 1 66.56 13 PHE B C 1
ATOM 932 O O . PHE B 1 13 ? -23.953 -35.781 -22.594 1 66.56 13 PHE B O 1
ATOM 939 N N . GLY B 1 14 ? -25.75 -35.875 -23.75 1 67.81 14 GLY B N 1
ATOM 940 C CA . GLY B 1 14 ? -25.656 -34.469 -24.203 1 67.81 14 GLY B CA 1
ATOM 941 C C . GLY B 1 14 ? -25.828 -33.469 -23.078 1 67.81 14 GLY B C 1
ATOM 942 O O . GLY B 1 14 ? -25.094 -32.5 -23 1 67.81 14 GLY B O 1
ATOM 943 N N . GLN B 1 15 ? -26.781 -33.812 -22.203 1 70.06 15 GLN B N 1
ATOM 944 C CA . GLN B 1 15 ? -27.047 -32.938 -21.078 1 70.06 15 GLN B CA 1
ATOM 945 C C . GLN B 1 15 ? -25.906 -32.938 -20.062 1 70.06 15 GLN B C 1
ATOM 947 O O . GLN B 1 15 ? -25.547 -31.922 -19.516 1 70.06 15 GLN B O 1
ATOM 952 N N . LEU B 1 16 ? -25.328 -34.219 -19.906 1 68 16 LEU B N 1
ATOM 953 C CA . LEU B 1 16 ? -24.203 -34.375 -18.984 1 68 16 LEU B CA 1
ATOM 954 C C . LEU B 1 16 ? -22.969 -33.656 -19.531 1 68 16 LEU B C 1
ATOM 956 O O . LEU B 1 16 ? -22.234 -33.031 -18.766 1 68 16 LEU B O 1
ATOM 960 N N . ILE B 1 17 ? -22.812 -33.688 -20.828 1 70.5 17 ILE B N 1
ATOM 961 C CA . ILE B 1 17 ? -21.672 -33 -21.453 1 70.5 17 ILE B CA 1
ATOM 962 C C . ILE B 1 17 ? -21.859 -31.5 -21.375 1 70.5 17 ILE B C 1
ATOM 964 O O . ILE B 1 17 ? -20.922 -30.766 -21.078 1 70.5 17 ILE B O 1
ATOM 968 N N . GLU B 1 18 ? -23.094 -31.062 -21.547 1 70.19 18 GLU B N 1
ATOM 969 C CA .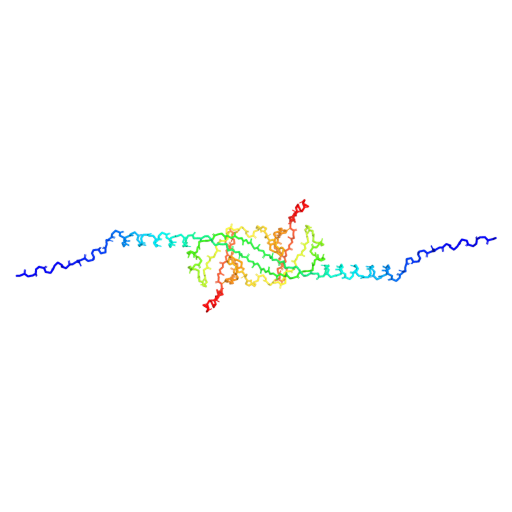 GLU B 1 18 ? -23.391 -29.625 -21.484 1 70.19 18 GLU B CA 1
ATOM 970 C C . GLU B 1 18 ? -23.219 -29.094 -20.062 1 70.19 18 GLU B C 1
ATOM 972 O O . GLU B 1 18 ? -22.641 -28.016 -19.875 1 70.19 18 GLU B O 1
ATOM 977 N N . GLU B 1 19 ? -23.594 -29.859 -19.094 1 67.56 19 GLU B N 1
ATOM 978 C CA . GLU B 1 19 ? -23.438 -29.438 -17.703 1 67.56 19 GLU B CA 1
ATOM 979 C C . GLU B 1 19 ? -21.969 -29.406 -17.297 1 67.56 19 GLU B C 1
ATOM 981 O O . GLU B 1 19 ? -21.516 -28.484 -16.609 1 67.56 19 GLU B O 1
ATOM 986 N N . LYS B 1 20 ? -21.203 -30.406 -17.719 1 70.38 20 LYS B N 1
ATOM 987 C CA . LYS B 1 20 ? -19.781 -30.453 -17.391 1 70.38 20 LYS B CA 1
ATOM 988 C C . LYS B 1 20 ? -19.016 -29.344 -18.109 1 70.38 20 LYS B C 1
ATOM 990 O O . LYS B 1 20 ? -18.109 -28.734 -17.516 1 70.38 20 LYS B O 1
ATOM 995 N N . THR B 1 21 ? -19.391 -29.062 -19.375 1 67.25 21 THR B N 1
ATOM 996 C CA . THR B 1 21 ? -18.75 -28 -20.125 1 67.25 21 THR B CA 1
ATOM 997 C C . THR B 1 21 ? -19.078 -26.641 -19.516 1 67.25 21 THR B C 1
ATOM 999 O O . THR B 1 21 ? -18.234 -25.734 -19.5 1 67.25 21 THR B O 1
ATOM 1002 N N . GLY B 1 22 ? -20.234 -26.469 -19.031 1 68.06 22 GLY B N 1
ATOM 1003 C CA . GLY B 1 22 ? -20.641 -25.234 -18.359 1 68.06 22 GLY B CA 1
ATOM 1004 C C . GLY B 1 22 ? -19.891 -24.984 -17.062 1 68.06 22 GLY B C 1
ATOM 1005 O O . GLY B 1 22 ? -19.5 -23.844 -16.781 1 68.06 22 GLY B O 1
ATOM 1006 N N . ILE B 1 23 ? -19.719 -26.047 -16.406 1 66.94 23 ILE B N 1
ATOM 1007 C CA . ILE B 1 23 ? -19 -25.938 -15.133 1 66.94 23 ILE B CA 1
ATOM 1008 C C . ILE B 1 23 ? -17.531 -25.609 -15.406 1 66.94 23 ILE B C 1
ATOM 1010 O O . ILE B 1 23 ? -16.938 -24.75 -14.742 1 66.94 23 ILE B O 1
ATOM 1014 N N . ILE B 1 24 ? -16.953 -26.266 -16.359 1 67.62 24 ILE B N 1
ATOM 1015 C CA . ILE B 1 24 ? -15.562 -26.016 -16.719 1 67.62 24 ILE B CA 1
ATOM 1016 C C . ILE B 1 24 ? -15.398 -24.578 -17.172 1 67.62 24 ILE B C 1
ATOM 1018 O O . ILE B 1 24 ? -14.445 -23.891 -16.781 1 67.62 24 ILE B O 1
ATOM 1022 N N . GLU B 1 25 ? -16.344 -24.078 -17.953 1 71.19 25 GLU B N 1
ATOM 1023 C CA . GLU B 1 25 ? -16.297 -22.703 -18.453 1 71.19 25 GLU B CA 1
ATOM 1024 C C . GLU B 1 25 ? -16.422 -21.703 -17.297 1 71.19 25 GLU B C 1
ATOM 1026 O O . GLU B 1 25 ? -15.719 -20.688 -17.281 1 71.19 25 GLU B O 1
ATOM 1031 N N . GLU B 1 26 ? -17.297 -22.047 -16.406 1 70.38 26 GLU B N 1
ATOM 1032 C CA . GLU B 1 26 ? -17.469 -21.188 -15.242 1 70.38 26 GLU B CA 1
ATOM 1033 C C . GLU B 1 26 ? -16.203 -21.156 -14.383 1 70.38 26 GLU B C 1
ATOM 1035 O O . GLU B 1 26 ? -15.773 -20.094 -13.938 1 70.38 26 GLU B O 1
ATOM 1040 N N . ASN B 1 27 ? -15.688 -22.344 -14.258 1 71.5 27 ASN B N 1
ATOM 1041 C CA . ASN B 1 27 ? -14.469 -22.453 -13.469 1 71.5 27 ASN B CA 1
ATOM 1042 C C . ASN B 1 27 ? -13.305 -21.734 -14.141 1 71.5 27 ASN B C 1
ATOM 1044 O O . ASN B 1 27 ? -12.516 -21.062 -13.469 1 71.5 27 ASN B O 1
ATOM 1048 N N . GLN B 1 28 ? -13.25 -21.891 -15.438 1 76.38 28 GLN B N 1
ATOM 1049 C CA . GLN B 1 28 ? -12.195 -21.203 -16.188 1 76.38 28 GLN B CA 1
ATOM 1050 C C . GLN B 1 28 ? -12.281 -19.703 -15.992 1 76.38 28 GLN B C 1
ATOM 1052 O O . GLN B 1 28 ? -11.258 -19.016 -15.891 1 76.38 28 GLN B O 1
ATOM 1057 N N . ASN B 1 29 ? -13.508 -19.297 -15.75 1 84.44 29 ASN B N 1
ATOM 1058 C CA . ASN B 1 29 ? -13.711 -17.859 -15.578 1 84.44 29 ASN B CA 1
ATOM 1059 C C . ASN B 1 29 ? -13.234 -17.391 -14.203 1 84.44 29 ASN B C 1
ATOM 1061 O O . ASN B 1 29 ? -12.602 -16.344 -14.094 1 84.44 29 ASN B O 1
ATOM 1065 N N . VAL B 1 30 ? -13.445 -18.281 -13.258 1 86.38 30 VAL B N 1
ATOM 1066 C CA . VAL B 1 30 ? -13.07 -17.891 -11.898 1 86.38 30 VAL B CA 1
ATOM 1067 C C . VAL B 1 30 ? -11.555 -17.891 -11.766 1 86.38 30 VAL B C 1
ATOM 1069 O O . VAL B 1 30 ? -10.977 -17 -11.148 1 86.38 30 VAL B O 1
ATOM 1072 N N . PHE B 1 31 ? -10.984 -18.938 -12.398 1 87.81 31 PHE B N 1
ATOM 1073 C CA . PHE B 1 31 ? -9.531 -19.078 -12.32 1 87.81 31 PHE B CA 1
ATOM 1074 C C . PHE B 1 31 ? -8.844 -17.953 -13.086 1 87.81 31 PHE B C 1
ATOM 1076 O O . PHE B 1 31 ? -7.688 -17.625 -12.805 1 87.81 31 PHE B O 1
ATOM 1083 N N . ASN B 1 32 ? -9.633 -17.344 -13.914 1 92.62 32 ASN B N 1
ATOM 1084 C CA . ASN B 1 32 ? -9.047 -16.297 -14.758 1 92.62 32 ASN B CA 1
ATOM 1085 C C . ASN B 1 32 ? -9.367 -14.906 -14.227 1 92.62 32 ASN B C 1
ATOM 1087 O O . ASN B 1 32 ? -8.859 -13.906 -14.742 1 92.62 32 ASN B O 1
ATOM 1091 N N . ALA B 1 33 ? -10.094 -15.016 -13.133 1 94.88 33 ALA B N 1
ATOM 1092 C CA . ALA B 1 33 ? -10.43 -13.711 -12.562 1 94.88 33 ALA B CA 1
ATOM 1093 C C . ALA B 1 33 ? -9.172 -12.961 -12.141 1 94.88 33 ALA B C 1
ATOM 1095 O O . ALA B 1 33 ? -8.203 -13.562 -11.672 1 94.88 33 ALA B O 1
ATOM 1096 N N . LYS B 1 34 ? -9.281 -11.609 -12.289 1 97 34 LYS B N 1
ATOM 1097 C CA . LYS B 1 34 ? -8.133 -10.758 -11.977 1 97 34 LYS B CA 1
ATOM 1098 C C . LYS B 1 34 ? -8.18 -10.289 -10.523 1 97 34 LYS B C 1
ATOM 1100 O O . LYS B 1 34 ? -9.242 -9.938 -10.016 1 97 34 LYS B O 1
ATOM 1105 N N . VAL B 1 35 ? -7.125 -10.406 -9.875 1 96.62 35 VAL B N 1
ATOM 1106 C CA . VAL B 1 35 ? -6.957 -9.961 -8.492 1 96.62 35 VAL B CA 1
ATOM 1107 C C . VAL B 1 35 ? -5.926 -8.844 -8.43 1 96.62 35 VAL B C 1
ATOM 1109 O O . VAL B 1 35 ? -4.859 -8.93 -9.039 1 96.62 35 VAL B O 1
ATOM 1112 N N . ASN B 1 36 ? -6.215 -7.762 -7.742 1 97.31 36 ASN B N 1
ATOM 1113 C CA . ASN B 1 36 ? -5.238 -6.707 -7.492 1 97.31 36 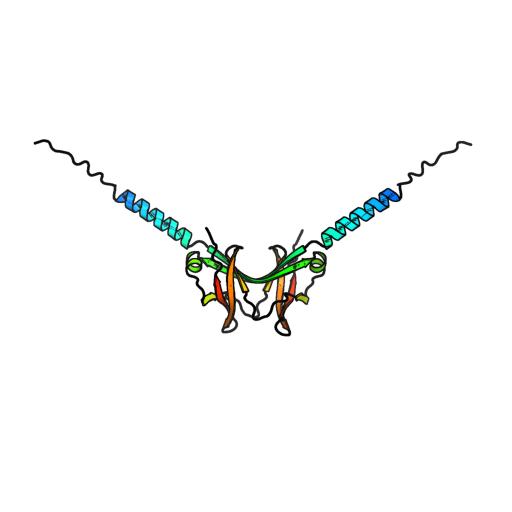ASN B CA 1
ATOM 1114 C C . ASN B 1 36 ? -4.324 -7.055 -6.32 1 97.31 36 ASN B C 1
ATOM 1116 O O . ASN B 1 36 ? -4.801 -7.395 -5.238 1 97.31 36 ASN B O 1
ATOM 1120 N N . VAL B 1 37 ? -3.066 -7.047 -6.617 1 97.38 37 VAL B N 1
ATOM 1121 C CA . VAL B 1 37 ? -2.072 -7.289 -5.578 1 97.38 37 VAL B CA 1
ATOM 1122 C C . VAL B 1 37 ? -1.278 -6.012 -5.312 1 97.38 37 VAL B C 1
ATOM 1124 O O . VAL B 1 37 ? -0.624 -5.48 -6.211 1 97.38 37 VAL B O 1
ATOM 1127 N N . ALA B 1 38 ? -1.385 -5.488 -4.109 1 97 38 ALA B N 1
ATOM 1128 C CA . ALA B 1 38 ? -0.645 -4.301 -3.695 1 97 38 ALA B CA 1
ATOM 1129 C C . ALA B 1 38 ? 0.472 -4.66 -2.719 1 97 38 ALA B C 1
ATOM 1131 O O . ALA B 1 38 ? 0.26 -5.43 -1.779 1 97 38 ALA B O 1
ATOM 1132 N N . VAL B 1 39 ? 1.685 -4.105 -2.971 1 98 39 VAL B N 1
ATOM 1133 C CA . VAL B 1 39 ? 2.812 -4.277 -2.062 1 98 39 VAL B CA 1
ATOM 1134 C C . VAL B 1 39 ? 3.094 -2.969 -1.331 1 98 39 VAL B C 1
ATOM 1136 O O . VAL B 1 39 ? 3.457 -1.969 -1.955 1 98 39 VAL B O 1
ATOM 1139 N N . SER B 1 40 ? 2.934 -3.037 0.033 1 97.62 40 SER B N 1
ATOM 1140 C CA . SER B 1 40 ? 3.023 -1.83 0.85 1 97.62 40 SER B CA 1
ATOM 1141 C C . SER B 1 40 ? 4.219 -1.89 1.795 1 97.62 40 SER B C 1
ATOM 1143 O O . SER B 1 40 ? 4.504 -2.936 2.381 1 97.62 40 SER B O 1
ATOM 1145 N N . ILE B 1 41 ? 4.938 -0.825 1.851 1 97.06 41 ILE B N 1
ATOM 1146 C CA . ILE B 1 41 ? 6.016 -0.715 2.828 1 97.06 41 ILE B CA 1
ATOM 1147 C C . ILE B 1 41 ? 5.426 -0.63 4.234 1 97.06 41 ILE B C 1
ATOM 1149 O O . ILE B 1 41 ? 5.867 -1.342 5.145 1 97.06 41 ILE B O 1
ATOM 1153 N N . GLY B 1 42 ? 4.379 0.24 4.285 1 94.94 42 GLY B N 1
ATOM 1154 C CA . GLY B 1 42 ? 3.744 0.387 5.586 1 94.94 42 GLY B CA 1
ATOM 1155 C C . GLY B 1 42 ? 2.674 1.462 5.609 1 94.94 42 GLY B C 1
ATOM 1156 O O . GLY B 1 42 ? 2.43 2.125 4.598 1 94.94 42 GLY B O 1
ATOM 1157 N N . ASN B 1 43 ? 2.051 1.465 6.785 1 94.06 43 ASN B N 1
ATOM 1158 C CA . ASN B 1 43 ? 1.009 2.441 7.086 1 94.06 43 ASN B CA 1
ATOM 1159 C C . ASN B 1 43 ? 1.301 3.195 8.383 1 94.06 43 ASN B C 1
ATOM 1161 O O . ASN B 1 43 ? 1.81 2.613 9.336 1 94.06 43 ASN B O 1
ATOM 1165 N N . ILE B 1 44 ? 1.089 4.508 8.266 1 96.56 44 ILE B N 1
ATOM 1166 C CA . ILE B 1 44 ? 1.222 5.316 9.469 1 96.56 44 ILE B CA 1
ATOM 1167 C C . ILE B 1 44 ? -0.001 6.219 9.625 1 96.56 44 ILE B C 1
ATOM 1169 O O . ILE B 1 44 ? -0.747 6.43 8.672 1 96.56 44 ILE B O 1
ATOM 1173 N N . THR B 1 45 ? -0.173 6.668 10.883 1 97 45 THR B N 1
ATOM 1174 C CA . THR B 1 45 ? -1.234 7.625 11.172 1 97 45 THR B CA 1
ATOM 1175 C C . THR B 1 45 ? -0.663 9.031 11.32 1 97 45 THR B C 1
ATOM 1177 O O . THR B 1 45 ? 0.375 9.227 11.961 1 97 45 THR B O 1
ATOM 1180 N N . GLU B 1 46 ? -1.3 9.93 10.602 1 96.19 46 GLU B N 1
ATOM 1181 C CA . GLU B 1 46 ? -0.939 11.344 10.672 1 96.19 46 GLU B CA 1
ATOM 1182 C C . GLU B 1 46 ? -2.154 12.211 11 1 96.19 46 GLU B C 1
ATOM 1184 O O . GLU B 1 46 ? -3.295 11.789 10.789 1 96.19 46 GLU B O 1
ATOM 1189 N N . THR B 1 47 ? -1.921 13.359 11.484 1 96.25 47 THR B N 1
ATOM 1190 C CA . THR B 1 47 ? -3.021 14.297 11.68 1 96.25 47 THR B CA 1
ATOM 1191 C C . THR B 1 47 ? -3.361 15.016 10.375 1 96.25 47 THR B C 1
ATOM 1193 O O . THR B 1 47 ? -2.523 15.109 9.477 1 96.25 47 THR B O 1
ATOM 1196 N N . ILE B 1 48 ? -4.543 15.477 10.32 1 94.69 48 ILE B N 1
ATOM 1197 C CA . ILE B 1 48 ? -4.949 16.266 9.164 1 94.69 48 ILE B CA 1
ATOM 1198 C C . ILE B 1 48 ? -4.035 17.484 9.016 1 94.69 48 ILE B C 1
ATOM 1200 O O . ILE B 1 48 ? -3.678 17.859 7.902 1 94.69 48 ILE B O 1
ATOM 1204 N N . LYS B 1 49 ? -3.701 18.016 10.133 1 95.06 49 LYS B N 1
ATOM 1205 C CA . LYS B 1 49 ? -2.811 19.172 10.125 1 95.06 49 LYS B CA 1
ATOM 1206 C C . LYS B 1 49 ? -1.488 18.844 9.438 1 95.06 49 LYS B C 1
ATOM 1208 O O . LYS B 1 49 ? -1.02 19.594 8.586 1 95.06 49 LYS B O 1
ATOM 1213 N N . ASN B 1 50 ? -0.882 17.75 9.773 1 95.94 50 ASN B N 1
ATOM 1214 C CA . ASN B 1 50 ? 0.376 17.328 9.18 1 95.94 50 ASN B CA 1
ATOM 1215 C C . ASN B 1 50 ? 0.239 17.125 7.668 1 95.94 50 ASN B C 1
ATOM 1217 O O . ASN B 1 50 ? 1.112 17.531 6.902 1 95.94 50 ASN B O 1
ATOM 1221 N N . ILE B 1 51 ? -0.903 16.531 7.305 1 96.12 51 ILE B N 1
ATOM 1222 C CA . ILE B 1 51 ? -1.139 16.234 5.895 1 96.12 51 ILE B CA 1
ATOM 1223 C C . ILE B 1 51 ? -1.235 17.547 5.105 1 96.12 51 ILE B C 1
ATOM 1225 O O . ILE B 1 51 ? -0.692 17.656 4.004 1 96.12 51 ILE B O 1
ATOM 1229 N N . LEU B 1 52 ? -1.89 18.531 5.656 1 93.38 52 LEU B N 1
ATOM 1230 C CA . LEU B 1 52 ? -2.092 19.828 4.992 1 93.38 52 LEU B CA 1
ATOM 1231 C C . LEU B 1 52 ? -0.77 20.562 4.82 1 93.38 52 LEU B C 1
ATOM 1233 O O . LEU B 1 52 ? -0.623 21.375 3.912 1 93.38 52 LEU B O 1
ATOM 1237 N N . ASP B 1 53 ? 0.19 20.219 5.656 1 95.5 53 ASP B N 1
ATOM 1238 C CA . ASP B 1 53 ? 1.474 20.906 5.648 1 95.5 53 ASP B CA 1
ATOM 1239 C C . ASP B 1 53 ? 2.441 20.266 4.66 1 95.5 53 ASP B C 1
ATOM 1241 O O . ASP B 1 53 ? 3.479 20.844 4.332 1 95.5 53 ASP B O 1
ATOM 1245 N N . LEU B 1 54 ? 2.092 19.156 4.137 1 96.69 54 LEU B N 1
ATOM 1246 C CA . LEU B 1 54 ? 2.992 18.438 3.23 1 96.69 54 LEU B CA 1
ATOM 1247 C C . LEU B 1 54 ? 3.102 19.172 1.896 1 96.69 54 LEU B C 1
ATOM 1249 O O . LEU B 1 54 ? 2.107 19.688 1.382 1 96.69 54 LEU B O 1
ATOM 1253 N N . LYS B 1 55 ? 4.277 19.188 1.36 1 96.69 55 LYS B N 1
ATOM 1254 C CA . LYS B 1 55 ? 4.613 19.719 0.045 1 96.69 55 LYS B CA 1
ATOM 1255 C C . LYS B 1 55 ? 5.68 18.875 -0.641 1 96.69 55 LYS B C 1
ATOM 1257 O O . LYS B 1 55 ? 6.227 17.953 -0.036 1 96.69 55 LYS B O 1
ATOM 1262 N N . GLU B 1 56 ? 5.859 19.188 -1.853 1 98 56 GLU B N 1
ATOM 1263 C CA . GLU B 1 56 ? 6.973 18.516 -2.518 1 98 56 GLU B CA 1
ATOM 1264 C C . GLU B 1 56 ? 8.281 18.75 -1.771 1 98 56 GLU B C 1
ATOM 1266 O O . GLU B 1 56 ? 8.562 19.859 -1.328 1 98 56 GLU B O 1
ATOM 1271 N N . GLY B 1 57 ? 8.969 17.703 -1.506 1 98.12 57 GLY B N 1
ATOM 1272 C CA . GLY B 1 57 ? 10.195 17.781 -0.729 1 98.12 57 GLY B CA 1
ATOM 1273 C C . GLY B 1 57 ? 10.008 17.375 0.721 1 98.12 57 GLY B C 1
ATOM 1274 O O . GLY B 1 57 ? 10.984 17.078 1.418 1 98.12 57 GLY B O 1
ATOM 1275 N N . SER B 1 58 ? 8.758 17.328 1.135 1 98 58 SER B N 1
ATOM 1276 C CA . SER B 1 58 ? 8.484 16.906 2.506 1 98 58 SER B CA 1
ATOM 1277 C C . SER B 1 58 ? 8.891 15.461 2.736 1 98 58 SER B C 1
ATOM 1279 O O . SER B 1 58 ? 8.93 14.664 1.795 1 98 58 SER B O 1
ATOM 1281 N N . ILE B 1 59 ? 9.164 15.211 3.996 1 97.81 59 ILE B N 1
ATOM 1282 C CA . ILE B 1 59 ? 9.555 13.852 4.363 1 97.81 59 ILE B CA 1
ATOM 1283 C C . ILE B 1 59 ? 8.484 13.227 5.254 1 97.81 59 ILE B C 1
ATOM 1285 O O . ILE B 1 59 ? 8.008 13.859 6.199 1 97.81 59 ILE B O 1
ATOM 1289 N N . ILE B 1 60 ? 8.055 12.102 4.914 1 97.31 60 ILE B N 1
ATOM 1290 C CA . ILE B 1 60 ? 7.191 11.273 5.75 1 97.31 60 ILE B CA 1
ATOM 1291 C C . ILE B 1 60 ? 8.016 10.164 6.402 1 97.31 60 ILE B C 1
ATOM 1293 O O . ILE B 1 60 ? 8.633 9.352 5.711 1 97.31 60 ILE B O 1
ATOM 1297 N N . LYS B 1 61 ? 8.023 10.117 7.699 1 96.19 61 LYS B N 1
ATOM 1298 C CA . LYS B 1 61 ? 8.742 9.078 8.438 1 96.19 61 LYS B CA 1
ATOM 1299 C C . LYS B 1 61 ? 7.867 7.848 8.648 1 96.19 61 LYS B C 1
ATOM 1301 O O . LYS B 1 61 ? 6.809 7.934 9.273 1 96.19 61 LYS B O 1
ATOM 1306 N N . LEU B 1 62 ? 8.281 6.711 8.156 1 96.25 62 LEU B N 1
ATOM 1307 C CA . LEU B 1 62 ? 7.504 5.488 8.32 1 96.25 62 LEU B CA 1
ATOM 1308 C C . LEU B 1 62 ? 7.879 4.777 9.617 1 96.25 62 LEU B C 1
ATOM 1310 O O . LEU B 1 62 ? 7.113 3.955 10.125 1 96.25 62 LEU B O 1
ATOM 1314 N N . ASN B 1 63 ? 9.023 5.09 10.109 1 88.81 63 ASN B N 1
ATOM 1315 C CA . ASN B 1 63 ? 9.555 4.469 11.32 1 88.81 63 ASN B CA 1
ATOM 1316 C C . ASN B 1 63 ? 9.664 2.953 11.172 1 88.81 63 ASN B C 1
ATOM 1318 O O . ASN B 1 63 ? 9.391 2.211 12.117 1 88.81 63 ASN B O 1
ATOM 1322 N N . LYS B 1 64 ? 9.867 2.566 10.023 1 94.19 64 LYS B N 1
ATOM 1323 C CA . LYS B 1 64 ? 10.117 1.164 9.695 1 94.19 64 LYS B CA 1
ATOM 1324 C C . LYS B 1 64 ? 11.57 0.938 9.312 1 94.19 64 LYS B C 1
ATOM 1326 O O . LYS B 1 64 ? 12.188 1.786 8.656 1 94.19 64 LYS B O 1
ATOM 1331 N N . ASN B 1 65 ? 12.062 -0.244 9.742 1 95.75 65 ASN B N 1
ATOM 1332 C CA . ASN B 1 65 ? 13.398 -0.626 9.289 1 95.75 65 ASN B CA 1
ATOM 1333 C C . ASN B 1 65 ? 13.383 -1.109 7.844 1 95.75 65 ASN B C 1
ATOM 1335 O O . ASN B 1 65 ? 12.422 -1.743 7.406 1 95.75 65 ASN B O 1
ATOM 1339 N N . VAL B 1 66 ? 14.406 -0.807 7.125 1 92.62 66 VAL B N 1
ATOM 1340 C CA . VAL B 1 66 ? 14.508 -1.123 5.703 1 92.62 66 VAL B CA 1
ATOM 1341 C C . VAL B 1 66 ? 14.438 -2.635 5.504 1 92.62 66 VAL B C 1
ATOM 1343 O O . VAL B 1 66 ? 14.039 -3.109 4.438 1 92.62 66 VAL B O 1
ATOM 1346 N N . ASP B 1 67 ? 14.727 -3.428 6.586 1 94 67 ASP B N 1
ATOM 1347 C CA . ASP B 1 67 ? 14.766 -4.883 6.465 1 94 67 ASP B CA 1
ATOM 1348 C C . ASP B 1 67 ? 13.445 -5.5 6.926 1 94 67 ASP B C 1
ATOM 1350 O O . ASP B 1 67 ? 13.266 -6.719 6.852 1 94 67 ASP B O 1
ATOM 1354 N N . GLU B 1 68 ? 12.594 -4.605 7.371 1 96.69 68 GLU B N 1
ATOM 1355 C CA . GLU B 1 68 ? 11.312 -5.113 7.844 1 96.69 68 GLU B CA 1
ATOM 1356 C C . GLU B 1 68 ? 10.477 -5.652 6.688 1 96.69 68 GLU B C 1
ATOM 1358 O O . GLU B 1 68 ? 10.625 -5.207 5.547 1 96.69 68 GLU B O 1
ATOM 1363 N N . LYS B 1 69 ? 9.57 -6.566 6.992 1 97.56 69 LYS B N 1
ATOM 1364 C CA . LYS B 1 69 ? 8.727 -7.223 6 1 97.56 69 LYS B CA 1
ATOM 1365 C C . LYS B 1 69 ? 7.715 -6.246 5.406 1 97.56 69 LYS B C 1
ATOM 1367 O O . LYS B 1 69 ? 7.246 -5.336 6.094 1 97.56 69 LYS B O 1
ATOM 1372 N N . LEU B 1 70 ? 7.379 -6.477 4.223 1 98.12 70 LEU B N 1
ATOM 1373 C CA . LEU B 1 70 ? 6.359 -5.723 3.5 1 98.12 70 LEU B CA 1
ATOM 1374 C C . LEU B 1 70 ? 4.988 -6.363 3.672 1 98.12 70 LEU B C 1
ATOM 1376 O O . LEU B 1 70 ? 4.883 -7.578 3.85 1 98.12 70 LEU B O 1
ATOM 1380 N N . ASP B 1 71 ? 3.967 -5.523 3.668 1 97.81 71 ASP B N 1
ATOM 1381 C CA . ASP B 1 71 ? 2.6 -6.035 3.652 1 97.81 71 ASP B CA 1
ATOM 1382 C C . ASP B 1 71 ? 2.115 -6.266 2.223 1 97.81 71 ASP B C 1
ATOM 1384 O O . ASP B 1 71 ? 2.311 -5.414 1.352 1 97.81 71 ASP B O 1
ATOM 1388 N N . ILE B 1 72 ? 1.527 -7.359 2.004 1 97.94 72 ILE B N 1
ATOM 1389 C CA . ILE B 1 72 ? 0.981 -7.688 0.692 1 97.94 72 ILE B CA 1
ATOM 1390 C C . ILE B 1 72 ? -0.534 -7.855 0.791 1 97.94 72 ILE B C 1
ATOM 1392 O O . ILE B 1 72 ? -1.025 -8.672 1.575 1 97.94 72 ILE B O 1
ATOM 1396 N N . TYR B 1 73 ? -1.198 -7.078 0.035 1 96.5 73 TYR B N 1
ATOM 1397 C CA . TYR B 1 73 ? -2.656 -7.102 0.035 1 96.5 73 TYR B CA 1
ATOM 1398 C C . TYR B 1 73 ? -3.193 -7.691 -1.263 1 96.5 73 TYR B C 1
ATOM 1400 O O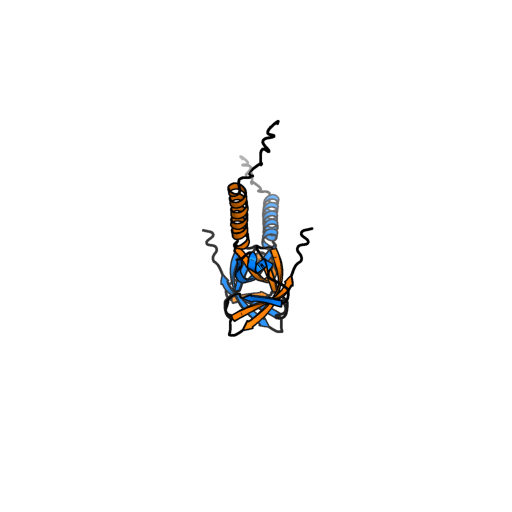 . TYR B 1 73 ? -2.66 -7.426 -2.342 1 96.5 73 TYR B O 1
ATOM 1408 N N . ALA B 1 74 ? -4.184 -8.5 -1.174 1 96.25 74 ALA B N 1
ATOM 1409 C CA . ALA B 1 74 ? -5.008 -8.938 -2.297 1 96.25 74 ALA B CA 1
ATOM 1410 C C . ALA B 1 74 ? -6.418 -8.367 -2.193 1 96.25 74 ALA B C 1
ATOM 1412 O O . ALA B 1 74 ? -7.145 -8.656 -1.239 1 96.25 74 ALA B O 1
ATOM 1413 N N . ASN B 1 75 ? -6.738 -7.625 -3.107 1 94.69 75 ASN B N 1
ATOM 1414 C CA . ASN B 1 75 ? -8.016 -6.93 -3.084 1 94.69 75 ASN B CA 1
ATOM 1415 C C . ASN B 1 75 ? -8.273 -6.273 -1.729 1 94.69 75 ASN B C 1
ATOM 1417 O O . ASN B 1 75 ? -9.328 -6.48 -1.125 1 94.69 75 ASN B O 1
ATOM 1421 N N . ASP B 1 76 ? -7.316 -5.625 -1.171 1 92.56 76 ASP B N 1
ATOM 1422 C CA . ASP B 1 76 ? -7.398 -4.746 -0.009 1 92.56 76 ASP B CA 1
ATOM 1423 C C . ASP B 1 76 ? -7.391 -5.551 1.29 1 92.56 76 ASP B C 1
ATOM 1425 O O . ASP B 1 76 ? -7.539 -4.988 2.375 1 92.56 76 ASP B O 1
ATOM 1429 N N . ARG B 1 77 ? -7.105 -6.793 1.118 1 93.56 77 ARG B N 1
ATOM 1430 C CA . ARG B 1 77 ? -6.98 -7.656 2.291 1 93.56 77 ARG B CA 1
ATOM 1431 C C . ARG B 1 77 ? -5.547 -8.148 2.455 1 93.56 77 ARG B C 1
ATOM 1433 O O . ARG B 1 77 ? -4.93 -8.609 1.492 1 93.56 77 ARG B O 1
ATOM 1440 N N . LEU B 1 78 ? -5.137 -8.008 3.695 1 96.12 78 LEU B N 1
ATOM 1441 C CA . LEU B 1 78 ? -3.797 -8.508 3.98 1 96.12 78 LEU B CA 1
ATOM 1442 C C . LEU B 1 78 ? -3.725 -10.016 3.76 1 96.12 78 LEU B C 1
ATOM 1444 O O . LEU B 1 78 ? -4.445 -10.773 4.406 1 96.12 78 LEU B O 1
ATOM 1448 N N . PHE B 1 79 ? -2.848 -10.328 2.879 1 93.75 79 PHE B N 1
ATOM 1449 C CA . PHE B 1 79 ? -2.816 -11.742 2.516 1 93.75 79 PHE B CA 1
ATOM 1450 C C . PHE B 1 79 ? -1.472 -12.359 2.871 1 93.75 79 PHE B C 1
ATOM 1452 O O . PHE B 1 79 ? -1.384 -13.57 3.113 1 93.75 79 PHE B O 1
ATOM 1459 N N . ALA B 1 80 ? -0.412 -11.531 2.854 1 97.81 80 ALA B N 1
ATOM 1460 C CA . ALA B 1 80 ? 0.916 -12.086 3.102 1 97.81 80 ALA B CA 1
ATOM 1461 C C . ALA B 1 80 ? 1.895 -10.992 3.531 1 97.81 80 ALA B C 1
ATOM 1463 O O . ALA B 1 80 ? 1.571 -9.805 3.48 1 97.81 80 ALA B O 1
ATOM 1464 N N . TYR B 1 81 ? 2.988 -11.461 4.02 1 98.19 81 TYR B N 1
ATOM 1465 C CA . TYR B 1 81 ? 4.18 -10.641 4.227 1 98.19 81 TYR B CA 1
ATOM 1466 C C . TYR B 1 81 ? 5.32 -11.109 3.332 1 98.19 81 TYR B C 1
ATOM 1468 O O . TYR B 1 81 ? 5.352 -12.266 2.902 1 98.19 81 TYR B O 1
ATOM 1476 N N . GLY B 1 82 ? 6.215 -10.164 2.998 1 98.38 82 GLY B N 1
ATOM 1477 C CA . GLY B 1 82 ? 7.324 -10.547 2.139 1 98.38 82 GLY B CA 1
ATOM 1478 C C . GLY B 1 82 ? 8.547 -9.672 2.314 1 98.38 82 GLY B C 1
ATOM 1479 O O . GLY B 1 82 ? 8.523 -8.711 3.086 1 98.38 82 GLY B O 1
ATOM 1480 N N . GLU B 1 83 ? 9.602 -10.07 1.618 1 97.62 83 GLU B N 1
ATOM 1481 C CA . GLU B 1 83 ? 10.875 -9.352 1.569 1 97.62 83 GLU B CA 1
ATOM 1482 C C . GLU B 1 83 ? 11.188 -8.883 0.153 1 97.62 83 GLU B C 1
ATOM 1484 O O . GLU B 1 83 ? 10.984 -9.617 -0.813 1 97.62 83 GLU B O 1
ATOM 1489 N N . SER B 1 84 ? 11.586 -7.641 0.102 1 95.69 84 SER B N 1
ATOM 1490 C CA . SER B 1 84 ? 11.93 -7.129 -1.219 1 95.69 84 SER B CA 1
ATOM 1491 C C . SER B 1 84 ? 13.258 -7.711 -1.706 1 95.69 84 SER B C 1
ATOM 1493 O O . SER B 1 84 ? 14.195 -7.875 -0.922 1 95.69 84 SER B O 1
ATOM 1495 N N . ILE B 1 85 ? 13.289 -8.039 -2.975 1 95.44 85 ILE B N 1
ATOM 1496 C CA . ILE B 1 85 ? 14.492 -8.477 -3.674 1 95.44 85 ILE B CA 1
ATOM 1497 C C . ILE B 1 85 ? 14.719 -7.605 -4.91 1 95.44 85 ILE B C 1
ATOM 1499 O O . ILE B 1 85 ? 13.773 -7.277 -5.625 1 95.44 85 ILE B O 1
ATOM 1503 N N . ILE B 1 86 ? 15.938 -7.211 -5.039 1 94.31 86 ILE B N 1
ATOM 1504 C CA . ILE B 1 86 ? 16.281 -6.395 -6.203 1 94.31 86 ILE B CA 1
ATOM 1505 C C . ILE B 1 86 ? 17.188 -7.191 -7.137 1 94.31 86 ILE B C 1
ATOM 1507 O O . ILE B 1 86 ? 18.266 -7.633 -6.734 1 94.31 86 ILE B O 1
ATOM 1511 N N . THR B 1 87 ? 16.734 -7.383 -8.32 1 93.88 87 THR B N 1
ATOM 1512 C CA . THR B 1 87 ? 17.531 -8.031 -9.359 1 93.88 87 THR B CA 1
ATOM 1513 C C . THR B 1 87 ? 17.547 -7.176 -10.625 1 93.88 87 THR B C 1
ATOM 1515 O O . THR B 1 87 ? 16.516 -6.914 -11.227 1 93.88 87 THR B O 1
ATOM 1518 N N . ASN B 1 88 ? 18.766 -6.746 -11.133 1 94.38 88 ASN B N 1
ATOM 1519 C CA . ASN B 1 88 ? 18.938 -5.953 -12.344 1 94.38 88 ASN B CA 1
ATOM 1520 C C . ASN B 1 88 ? 18.047 -4.719 -12.336 1 94.38 88 ASN B C 1
ATOM 1522 O O . ASN B 1 88 ? 17.312 -4.469 -13.297 1 94.38 88 ASN B O 1
ATOM 1526 N N . GLU B 1 89 ? 17.844 -4.07 -11.289 1 94.38 89 GLU B N 1
ATOM 1527 C CA . GLU B 1 89 ? 17.172 -2.799 -11.086 1 94.38 89 GLU B CA 1
ATOM 1528 C C . GLU B 1 89 ? 15.656 -2.99 -11.016 1 94.38 89 GLU B C 1
ATOM 1530 O O . GLU B 1 89 ? 14.898 -2.018 -11.039 1 94.38 89 GLU B O 1
ATOM 1535 N N . THR B 1 90 ? 15.312 -4.258 -10.898 1 95.12 90 THR B N 1
ATOM 1536 C CA . THR B 1 90 ? 13.891 -4.547 -10.82 1 95.12 90 THR B CA 1
ATOM 1537 C C . THR B 1 90 ? 13.523 -5.09 -9.438 1 95.12 90 THR B C 1
ATOM 1539 O O . THR B 1 90 ? 14.281 -5.855 -8.844 1 95.12 90 THR B O 1
ATOM 1542 N N . LEU B 1 91 ? 12.344 -4.668 -8.945 1 95.12 91 LEU B N 1
ATOM 1543 C CA . LEU B 1 91 ? 11.883 -5.074 -7.625 1 95.12 91 LEU B CA 1
ATOM 1544 C C . LEU B 1 91 ? 10.961 -6.281 -7.715 1 95.12 91 LEU B C 1
ATOM 1546 O O . LEU B 1 91 ? 10.055 -6.316 -8.555 1 95.12 91 LEU B O 1
ATOM 1550 N N . SER B 1 92 ? 11.25 -7.27 -6.895 1 96.94 92 SER B N 1
ATOM 1551 C CA . SER B 1 92 ? 10.367 -8.398 -6.613 1 96.94 92 SER B CA 1
ATOM 1552 C C . SER B 1 92 ? 10.211 -8.617 -5.113 1 96.94 92 SER B C 1
ATOM 1554 O O . SER B 1 92 ? 10.953 -8.039 -4.312 1 96.94 92 SER B O 1
ATOM 1556 N N . VAL B 1 93 ? 9.203 -9.398 -4.789 1 97.94 93 VAL B N 1
ATOM 1557 C CA . VAL B 1 93 ? 8.961 -9.688 -3.377 1 97.94 93 VAL B CA 1
ATOM 1558 C C . VAL B 1 93 ? 8.922 -11.195 -3.162 1 97.94 93 VAL B C 1
ATOM 1560 O O . VAL B 1 93 ? 8.242 -11.922 -3.896 1 97.94 93 VAL B O 1
ATOM 1563 N N . ARG B 1 94 ? 9.727 -11.648 -2.217 1 98.5 94 ARG B N 1
ATOM 1564 C CA . ARG B 1 94 ? 9.641 -13.039 -1.776 1 98.5 94 ARG B CA 1
ATOM 1565 C C . ARG B 1 94 ? 8.719 -13.172 -0.568 1 98.5 94 ARG B C 1
ATOM 1567 O O . ARG B 1 94 ? 8.898 -12.477 0.436 1 98.5 94 ARG B O 1
ATOM 1574 N N . LEU B 1 95 ? 7.742 -14.023 -0.686 1 98.56 95 LEU B N 1
ATOM 1575 C CA . LEU B 1 95 ? 6.773 -14.188 0.392 1 98.56 95 LEU B CA 1
ATOM 1576 C C . LEU B 1 95 ? 7.402 -14.906 1.582 1 98.56 95 LEU B C 1
ATOM 1578 O O . LEU B 1 95 ? 8.062 -15.938 1.415 1 98.56 95 LEU B O 1
ATOM 1582 N N . SER B 1 96 ? 7.23 -14.281 2.705 1 98.44 96 SER B N 1
ATOM 1583 C CA . SER B 1 96 ? 7.805 -14.867 3.914 1 98.44 96 SER B CA 1
ATOM 1584 C C . SER B 1 96 ? 6.73 -15.531 4.77 1 98.44 96 SER B C 1
ATOM 1586 O O . SER B 1 96 ? 7.016 -16.469 5.516 1 98.44 96 SER B O 1
ATOM 1588 N N . LYS B 1 97 ? 5.453 -14.992 4.797 1 97.56 97 LYS B N 1
ATOM 1589 C CA . LYS B 1 97 ? 4.34 -15.531 5.574 1 97.56 97 LYS B CA 1
ATOM 1590 C C . LYS B 1 97 ? 3.008 -15.281 4.867 1 97.56 97 LYS B C 1
ATOM 1592 O O . LYS B 1 97 ? 2.734 -14.172 4.418 1 97.56 97 LYS B O 1
ATOM 1597 N N . ILE B 1 98 ? 2.252 -16.219 4.703 1 96.75 98 ILE B N 1
ATOM 1598 C CA . ILE B 1 98 ? 0.906 -16.078 4.16 1 96.75 98 ILE B CA 1
ATOM 1599 C C . ILE B 1 98 ? -0.112 -16.062 5.301 1 96.75 98 ILE B C 1
ATOM 1601 O O . ILE B 1 98 ? -0.047 -16.906 6.207 1 96.75 98 ILE B O 1
ATOM 1605 N N . GLU B 1 99 ? -0.95 -15.008 5.27 1 92.06 99 GLU B N 1
ATOM 1606 C CA . GLU B 1 99 ? -1.948 -14.836 6.32 1 92.06 99 GLU B CA 1
ATOM 1607 C C . GLU B 1 99 ? -3.094 -15.836 6.16 1 92.06 99 GLU B C 1
ATOM 1609 O O . GLU B 1 99 ? -3.588 -16.047 5.047 1 92.06 99 GLU B O 1
ATOM 1614 N N . ASP B 1 100 ? -3.158 -16.938 6.883 1 73.12 100 ASP B N 1
ATOM 1615 C CA . ASP B 1 100 ? -4.191 -17.969 6.863 1 73.12 100 ASP B CA 1
ATOM 1616 C C . ASP B 1 100 ? -5.578 -17.359 7.082 1 73.12 100 ASP B C 1
ATOM 1618 O O . ASP B 1 100 ? -5.785 -16.609 8.039 1 73.12 100 ASP B O 1
ATOM 1622 N N . SER B 1 101 ? -6.145 -16.766 6.113 1 58.53 101 SER B N 1
ATOM 1623 C CA . SER B 1 101 ? -7.531 -16.406 6.398 1 58.53 101 SER B CA 1
ATOM 1624 C C . SER B 1 101 ? -8.266 -17.562 7.086 1 58.53 101 SER B C 1
ATOM 1626 O O . SER B 1 101 ? -8.227 -18.703 6.617 1 58.53 101 SER B O 1
ATOM 1628 N N . ASP B 1 102 ? -8.203 -17.75 8.398 1 49.28 102 ASP B N 1
ATOM 1629 C CA . ASP B 1 102 ? -9.195 -18.656 8.984 1 49.28 102 ASP B CA 1
ATOM 1630 C C . ASP B 1 102 ? -10.555 -18.5 8.305 1 49.28 102 ASP B C 1
ATOM 1632 O O . ASP B 1 102 ? -11.258 -17.5 8.539 1 49.28 102 ASP B O 1
ATOM 1636 N N . VAL B 1 103 ? -10.617 -18.516 7.043 1 45.06 103 VAL B N 1
ATOM 1637 C CA . VAL B 1 103 ? -12 -18.719 6.629 1 45.06 103 VAL B CA 1
ATOM 1638 C C . VAL B 1 103 ? -12.617 -19.859 7.426 1 45.06 103 VAL B C 1
ATOM 1640 O O . VAL B 1 103 ? -12.336 -21.031 7.156 1 45.06 103 VAL B O 1
ATOM 1643 N N . ASN B 1 104 ? -12.398 -20.047 8.734 1 39.84 104 ASN B N 1
ATOM 1644 C CA . ASN B 1 104 ? -13.375 -20.859 9.453 1 39.84 104 ASN B CA 1
ATOM 1645 C C . ASN B 1 104 ? -14.781 -20.266 9.336 1 39.84 104 ASN B C 1
ATOM 1647 O O . ASN B 1 104 ? -14.953 -19.047 9.336 1 39.84 104 ASN B O 1
#

Organism: Clostridioides difficile (strain 630) (NCBI:txid272563)

Foldseek 3Di:
DPPPPPPPPCPPPVVVVVVVVVVVVVVVPVVPDDKDKDKAPDDDDDDPVVVVPDDVVDDDDRVDDLQDWIFIDINNHGFFTWGWDDDPNDIDTHTDGTDPPPPD/DPPPPPPPPCPPPVVVVVVVVVVVVVVVPVVPDDKDKDKAPDDDDDDPVVVVPDDVVDDDDRVDDLQDWIFIDIPNHGFFTWGWDDDPNDIDTDTDGTDPPPPD

Radius of gyration: 30.34 Å; Cα contac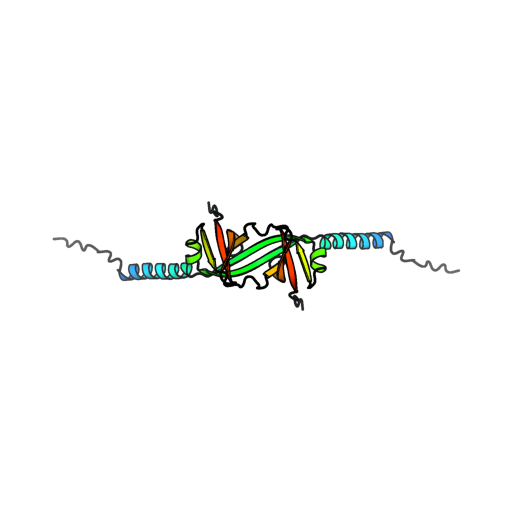ts (8 Å, |Δi|>4): 342; chains: 2; bounding box: 64×129×51 Å

Nearest PDB structures (foldseek):
  1o6a-assembly1_A  TM=7.996E-01  e=1.512E-06  Thermotoga maritima
  8wiw-assembly1_0  TM=8.677E-01  e=4.006E-06  Salmonella enterica subsp. enterica serovar Typhimurium str. LT2
  8t8o-assembly1_N  TM=8.091E-01  e=5.773E-06  Salmonella enterica subsp. enterica serovar Typhimurium
  3uep-assembly1_B  TM=8.715E-01  e=1.625E-05  Yersinia pseudotuberculosis
  5xrw-assembly1_C  TM=8.977E-01  e=3.586E-05  Helicobacter pylori 26695

InterPro domains:
  IPR001172 Flagellar motor switch FliN/Type III secretion HrcQb [PR00956] (29-45)
  IPR001172 Flagellar motor switch FliN/Type III secretion HrcQb [PR00956] (46-62)
  IPR001172 Flagellar motor switch FliN/Type III secretion HrcQb [PR00956] (62-75)
  IPR001172 Flagellar motor switch FliN/Type III secretion HrcQb [PR00956] (75-90)
  IPR001543 Flagellar motor switch protein FliN-like, C-terminal domain [PF01052] (30-98)
  IPR036429 SpoA-like superfamily [G3DSA:2.30.330.10] (7-100)
  IPR036429 SpoA-like superfamily [SSF101801] (28-101)
  IPR051469 Flagellar motor switch protein FliN/MopA/SpaO [PTHR43484] (18-100)